Protein AF-0000000069867548 (afdb_homodimer)

Solvent-accessible surface area (backbone atoms only — not comparable to full-atom values): 13454 Å² total; per-residue (Å²): 82,50,40,53,40,35,36,37,52,37,56,32,88,47,39,69,62,46,52,51,53,46,39,74,65,50,29,36,79,75,47,73,47,73,55,97,87,38,62,34,40,31,32,20,47,38,93,81,38,38,37,31,39,34,32,29,40,36,70,58,43,52,72,76,39,65,86,56,80,75,63,75,50,56,41,38,37,30,24,77,34,36,68,60,44,52,51,52,37,50,75,70,66,41,56,61,52,72,78,41,82,49,99,90,27,35,34,34,36,37,37,52,96,80,67,48,66,38,36,38,32,19,50,78,80,127,82,50,39,54,39,35,36,36,51,37,55,33,88,47,40,69,62,48,52,51,53,46,38,74,64,49,29,36,78,76,48,72,47,73,56,96,87,36,63,34,40,32,32,19,45,39,92,82,38,38,37,31,40,35,33,30,40,36,68,60,42,51,72,77,38,65,84,54,80,75,65,75,50,57,41,39,38,30,23,76,34,36,68,58,44,52,51,52,37,50,75,71,66,41,58,61,52,73,79,40,82,47,99,89,27,36,36,34,38,36,35,52,96,81,67,48,65,38,35,38,31,20,51,78,79,128

Structure (mmCIF, N/CA/C/O backbone):
data_AF-0000000069867548-model_v1
#
loop_
_entity.id
_entity.type
_entity.pdbx_description
1 polymer 'Glyoxalase family protein'
#
loop_
_atom_site.group_PDB
_atom_site.id
_atom_site.type_symbol
_atom_site.label_atom_id
_atom_site.label_alt_id
_atom_site.label_comp_id
_atom_site.label_asym_id
_atom_site.label_entity_id
_atom_site.label_seq_id
_atom_site.pdbx_PDB_ins_code
_atom_site.Cartn_x
_atom_site.Cartn_y
_atom_site.Cartn_z
_atom_site.occupancy
_atom_site.B_iso_or_equiv
_atom_site.auth_seq_id
_atom_site.auth_comp_id
_atom_site.auth_asym_id
_atom_site.auth_atom_id
_atom_site.pdbx_PDB_model_num
ATOM 1 N N . MET A 1 1 ? 1.424 8.711 16.734 1 91.88 1 MET A N 1
ATOM 2 C CA . MET A 1 1 ? 0.278 9.367 16.125 1 91.88 1 MET A CA 1
ATOM 3 C C . MET A 1 1 ? -0.315 8.508 15.016 1 91.88 1 MET A C 1
ATOM 5 O O . MET A 1 1 ? -1.521 8.258 14.992 1 91.88 1 MET A O 1
ATOM 9 N N . PHE A 1 2 ? 0.511 7.816 14.125 1 97.38 2 PHE A N 1
ATOM 10 C CA . PHE A 1 2 ? 0.007 6.828 13.18 1 97.38 2 PHE A CA 1
ATOM 11 C C . PHE A 1 2 ? -0.008 5.438 13.805 1 97.38 2 PHE A C 1
ATOM 13 O O . PHE A 1 2 ? 0.918 5.066 14.531 1 97.38 2 PHE A O 1
ATOM 20 N N . SER A 1 3 ? -1.032 4.695 13.633 1 97.75 3 SER A N 1
ATOM 21 C CA . SER A 1 3 ? -1.02 3.279 13.984 1 97.75 3 SER A CA 1
ATOM 22 C C . SER A 1 3 ? -0.403 2.436 12.875 1 97.75 3 SER A C 1
ATOM 24 O O . SER A 1 3 ? -0.047 2.959 11.812 1 97.75 3 SER A O 1
ATOM 26 N N . ASN A 1 4 ? -0.255 1.182 13.125 1 98.38 4 ASN A N 1
ATOM 27 C CA . ASN A 1 4 ? 0.427 0.311 12.172 1 98.38 4 ASN A CA 1
ATOM 28 C C . ASN A 1 4 ? -0.5 -0.115 11.031 1 98.38 4 ASN A C 1
ATOM 30 O O . ASN A 1 4 ? -0.042 -0.624 10.008 1 98.38 4 ASN A O 1
ATOM 34 N N . GLN A 1 5 ? -1.79 0.103 11.195 1 98.19 5 GLN A N 1
ATOM 35 C CA . GLN A 1 5 ? -2.717 -0.312 10.148 1 98.19 5 GLN A CA 1
ATOM 36 C C . GLN A 1 5 ? -2.67 0.645 8.961 1 98.19 5 GLN A C 1
ATOM 38 O O . GLN A 1 5 ? -2.615 1.863 9.141 1 98.19 5 GLN A O 1
ATOM 43 N N . VAL A 1 6 ? -2.664 0.129 7.793 1 98.69 6 VAL A N 1
ATOM 44 C CA . VAL A 1 6 ? -2.773 0.9 6.559 1 98.69 6 VAL A CA 1
ATOM 45 C C . VAL A 1 6 ? -3.668 0.161 5.562 1 98.69 6 VAL A C 1
ATOM 47 O O . VAL A 1 6 ? -3.59 -1.064 5.441 1 98.69 6 VAL A O 1
ATOM 50 N N . LYS A 1 7 ? -4.535 0.889 4.949 1 98.5 7 LYS A N 1
ATOM 51 C CA . LYS A 1 7 ? -5.352 0.328 3.879 1 98.5 7 LYS A CA 1
ATOM 52 C C . LYS A 1 7 ? -4.84 0.763 2.51 1 98.5 7 LYS A C 1
ATOM 54 O O . LYS A 1 7 ? -4.559 1.943 2.293 1 98.5 7 LYS A O 1
ATOM 59 N N . ILE A 1 8 ? -4.723 -0.165 1.615 1 98.62 8 ILE A N 1
ATOM 60 C CA . ILE A 1 8 ? -4.219 0.037 0.26 1 98.62 8 ILE A CA 1
ATOM 61 C C . ILE A 1 8 ? -5.34 -0.206 -0.747 1 98.62 8 ILE A C 1
ATOM 63 O O . ILE A 1 8 ? -5.895 -1.307 -0.817 1 98.62 8 ILE A O 1
ATOM 67 N N . MET A 1 9 ? -5.645 0.783 -1.563 1 97.81 9 MET A N 1
ATOM 68 C CA . MET A 1 9 ? -6.711 0.619 -2.547 1 97.81 9 MET A CA 1
ATOM 69 C C . MET A 1 9 ? -6.215 -0.156 -3.764 1 97.81 9 MET A C 1
ATOM 71 O O . MET A 1 9 ? -5.168 0.171 -4.328 1 97.81 9 MET A O 1
ATOM 75 N N . LEU A 1 10 ? -6.895 -1.158 -4.141 1 98.12 10 LEU A N 1
ATOM 76 C CA . LEU A 1 10 ? -6.699 -1.914 -5.375 1 98.12 10 LEU A CA 1
ATOM 77 C C . LEU A 1 10 ? -7.973 -1.919 -6.215 1 98.12 10 LEU A C 1
ATOM 79 O O . LEU A 1 10 ? -8.961 -2.561 -5.848 1 98.12 10 LEU A O 1
ATOM 83 N N . TYR A 1 11 ? -7.934 -1.212 -7.301 1 97.06 11 TYR A N 1
ATOM 84 C CA . TYR A 1 11 ? -9.094 -1.107 -8.18 1 97.06 11 TYR A CA 1
ATOM 85 C C . TYR A 1 11 ? -9.141 -2.27 -9.164 1 97.06 11 TYR A C 1
ATOM 87 O O . TYR A 1 11 ? -8.164 -2.525 -9.875 1 97.06 11 TYR A O 1
ATOM 95 N N . VAL A 1 12 ? -10.219 -2.926 -9.195 1 98.12 12 VAL A N 1
ATOM 96 C CA . VAL A 1 12 ? -10.32 -4.172 -9.945 1 98.12 12 VAL A CA 1
ATOM 97 C C . VAL A 1 12 ? -11.594 -4.156 -10.797 1 98.12 12 VAL A C 1
ATOM 99 O O . VAL A 1 12 ? -12.492 -3.348 -10.562 1 98.12 12 VAL A O 1
ATOM 102 N N . ASN A 1 13 ? -11.695 -5.031 -11.812 1 97.38 13 ASN A N 1
ATOM 103 C CA . ASN A 1 13 ? -12.836 -5.082 -12.719 1 97.38 13 ASN A CA 1
ATOM 104 C C . ASN A 1 13 ? -14.031 -5.781 -12.078 1 97.38 13 ASN A C 1
ATOM 106 O O . ASN A 1 13 ? -15.18 -5.477 -12.406 1 97.38 13 ASN A O 1
ATOM 110 N N . ASN A 1 14 ? -13.859 -6.793 -11.258 1 98.19 14 ASN A N 1
ATOM 111 C CA . ASN A 1 14 ? -14.852 -7.578 -10.539 1 98.19 14 ASN A CA 1
ATOM 112 C C . ASN A 1 14 ? -14.398 -7.902 -9.117 1 98.19 14 ASN A C 1
ATOM 114 O O . ASN A 1 14 ? -13.562 -8.781 -8.914 1 98.19 14 ASN A O 1
ATOM 118 N N . VAL A 1 15 ? -14.953 -7.211 -8.133 1 98.62 15 VAL A N 1
ATOM 119 C CA . VAL A 1 15 ? -14.508 -7.258 -6.746 1 98.62 15 VAL A CA 1
ATOM 120 C C . VAL A 1 15 ? -14.664 -8.68 -6.203 1 98.62 15 VAL A C 1
ATOM 122 O O . VAL A 1 15 ? -13.758 -9.203 -5.551 1 98.62 15 VAL A O 1
ATOM 125 N N . GLU A 1 16 ? -15.797 -9.336 -6.488 1 98.44 16 GLU A N 1
ATOM 126 C CA . GLU A 1 16 ? -16.047 -10.695 -6.023 1 98.44 16 GLU A CA 1
ATOM 127 C C . GLU A 1 16 ? -14.984 -11.656 -6.562 1 98.44 16 GLU A C 1
ATOM 129 O O . GLU A 1 16 ? -14.398 -12.43 -5.801 1 98.44 16 GLU A O 1
ATOM 134 N N . GLU A 1 17 ? -14.742 -11.617 -7.848 1 98.62 17 GLU A N 1
ATOM 135 C CA . GLU A 1 17 ? -13.766 -12.5 -8.477 1 98.62 17 GLU A CA 1
ATOM 136 C C . GLU A 1 17 ? -12.359 -12.242 -7.934 1 98.62 17 GLU A C 1
ATOM 138 O O . GLU A 1 17 ? -11.594 -13.18 -7.695 1 98.62 17 GLU A O 1
ATOM 143 N N . SER A 1 18 ? -12.023 -10.961 -7.758 1 98.81 18 SER A N 1
ATOM 144 C CA . SER A 1 18 ? -10.711 -10.625 -7.219 1 98.81 18 SER A CA 1
ATOM 145 C C . SER A 1 18 ? -10.562 -11.109 -5.785 1 98.81 18 SER A C 1
ATOM 147 O O . SER A 1 18 ? -9.508 -11.617 -5.406 1 98.81 18 SER A O 1
ATOM 149 N N . SER A 1 19 ? -11.617 -10.898 -4.988 1 98.75 19 SER A N 1
ATOM 150 C CA . SER A 1 19 ? -11.594 -11.422 -3.625 1 98.75 19 SER A CA 1
ATOM 151 C C . SER A 1 19 ? -11.328 -12.922 -3.615 1 98.75 19 SER A C 1
ATOM 153 O O . SER A 1 19 ? -10.492 -13.406 -2.854 1 98.75 19 SER A O 1
ATOM 155 N N . GLN A 1 20 ? -11.992 -13.664 -4.473 1 98.56 20 GLN A N 1
ATOM 156 C CA . GLN A 1 20 ? -11.82 -15.117 -4.562 1 98.56 20 GLN A CA 1
ATOM 157 C C . GLN A 1 20 ? -10.398 -15.469 -4.988 1 98.56 20 GLN A C 1
ATOM 159 O O . GLN A 1 20 ? -9.805 -16.406 -4.453 1 98.56 20 GLN A O 1
ATOM 164 N N . PHE A 1 21 ? -9.93 -14.734 -5.949 1 98.75 21 PHE A N 1
ATOM 165 C CA . PHE A 1 21 ? -8.562 -14.961 -6.402 1 98.75 21 PHE A CA 1
ATOM 166 C C . PHE A 1 21 ? -7.586 -14.883 -5.238 1 98.75 21 PHE A C 1
ATOM 168 O O . PHE A 1 21 ? -6.816 -15.82 -5.004 1 98.75 21 PHE A O 1
ATOM 175 N N . TRP A 1 22 ? -7.57 -13.812 -4.52 1 98.69 22 TRP A N 1
ATOM 176 C CA . TRP A 1 22 ? -6.609 -13.602 -3.439 1 98.69 22 TRP A CA 1
ATOM 177 C C . TRP A 1 22 ? -6.816 -14.617 -2.322 1 98.69 22 TRP A C 1
ATOM 179 O O . TRP A 1 22 ? -5.848 -15.086 -1.72 1 98.69 22 TRP A O 1
ATOM 189 N N . GLN A 1 23 ? -8.07 -14.977 -2.037 1 98.38 23 GLN A N 1
ATOM 190 C CA . GLN A 1 23 ? -8.344 -15.977 -1.013 1 98.38 23 GLN A CA 1
ATOM 191 C C . GLN A 1 23 ? -7.789 -17.344 -1.416 1 98.38 23 GLN A C 1
ATOM 193 O O . GLN A 1 23 ? -7.355 -18.125 -0.562 1 98.38 23 GLN A O 1
ATOM 198 N N . THR A 1 24 ? -7.836 -17.656 -2.693 1 98.25 24 THR A N 1
ATOM 199 C CA . THR A 1 24 ? -7.301 -18.922 -3.199 1 98.25 24 THR A CA 1
ATOM 200 C C . THR A 1 24 ? -5.832 -19.078 -2.805 1 98.25 24 THR A C 1
ATOM 202 O O . THR A 1 24 ? -5.363 -20.203 -2.58 1 98.25 24 THR A O 1
ATOM 205 N N . PHE A 1 25 ? -5.152 -17.953 -2.662 1 97.69 25 PHE A N 1
ATOM 206 C CA . PHE A 1 25 ? -3.723 -18.031 -2.395 1 97.69 25 PHE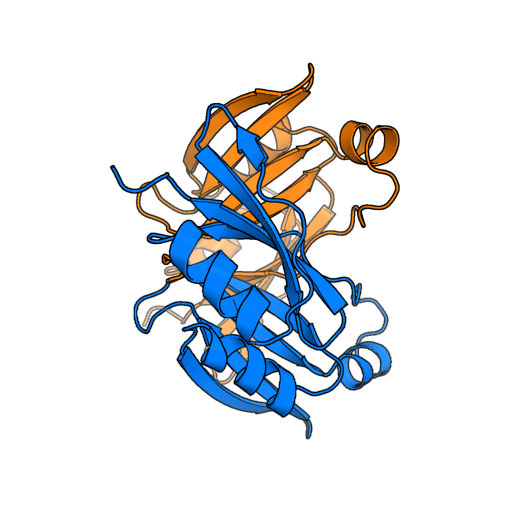 A CA 1
ATOM 207 C C . PHE A 1 25 ? -3.412 -17.594 -0.966 1 97.69 25 PHE A C 1
ATOM 209 O O . PHE A 1 25 ? -2.285 -17.203 -0.661 1 97.69 25 PHE A O 1
ATOM 216 N N . GLY A 1 26 ? -4.41 -17.562 -0.141 1 97.56 26 GLY A N 1
ATOM 217 C CA . GLY A 1 26 ? -4.117 -17.547 1.284 1 97.56 26 GLY A CA 1
ATOM 218 C C . GLY A 1 26 ? -4.578 -16.281 1.97 1 97.56 26 GLY A C 1
ATOM 219 O O . GLY A 1 26 ? -4.582 -16.188 3.199 1 97.56 26 GLY A O 1
ATOM 220 N N . PHE A 1 27 ? -4.949 -15.273 1.226 1 98.69 27 PHE A N 1
ATOM 221 C CA . PHE A 1 27 ? -5.508 -14.094 1.873 1 98.69 27 PHE A CA 1
ATOM 222 C C . PHE A 1 27 ? -6.844 -14.414 2.531 1 98.69 27 PHE A C 1
ATOM 224 O O . PHE A 1 27 ? -7.512 -15.383 2.15 1 98.69 27 PHE A O 1
ATOM 231 N N . VAL A 1 28 ? -7.184 -13.625 3.557 1 98.69 28 VAL A N 1
ATOM 232 C CA . VAL A 1 28 ? -8.477 -13.766 4.215 1 98.69 28 VAL A CA 1
ATOM 233 C C . VAL A 1 28 ? -9.328 -12.523 3.945 1 98.69 28 VAL A C 1
ATOM 235 O O . VAL A 1 28 ? -8.797 -11.422 3.783 1 98.69 28 VAL A O 1
ATOM 238 N N . GLU A 1 29 ? -10.578 -12.703 3.838 1 98.56 29 GLU A N 1
ATOM 239 C CA . GLU A 1 29 ? -11.5 -11.57 3.787 1 98.56 29 GLU A CA 1
ATOM 240 C C . GLU A 1 29 ? -11.781 -11.023 5.184 1 98.56 29 GLU A C 1
ATOM 242 O O . GLU A 1 29 ? -12.234 -11.758 6.066 1 98.56 29 GLU A O 1
ATOM 247 N N . LYS A 1 30 ? -11.523 -9.797 5.34 1 98.25 30 LYS A N 1
ATOM 248 C CA . LYS A 1 30 ? -11.703 -9.172 6.648 1 98.25 30 LYS A CA 1
ATOM 249 C C . LYS A 1 30 ? -13.094 -8.547 6.77 1 98.25 30 LYS A C 1
ATOM 251 O O . LYS A 1 30 ? -13.719 -8.633 7.828 1 98.25 30 LYS A O 1
ATOM 256 N N . GLU A 1 31 ? -13.516 -7.871 5.793 1 97.44 31 GLU A N 1
ATOM 257 C CA . GLU A 1 31 ? -14.773 -7.141 5.773 1 97.44 31 GLU A CA 1
ATOM 258 C C . GLU A 1 31 ? -15.328 -7.031 4.355 1 97.44 31 GLU A C 1
ATOM 260 O O . GLU A 1 31 ? -14.57 -7.043 3.385 1 97.44 31 GLU A O 1
ATOM 265 N N . ARG A 1 32 ? -16.578 -7.012 4.246 1 97.81 32 ARG A N 1
ATOM 266 C CA . ARG A 1 32 ? -17.281 -6.727 2.996 1 97.81 32 ARG A CA 1
ATOM 267 C C . ARG A 1 32 ? -18.453 -5.77 3.23 1 97.81 32 ARG A C 1
ATOM 269 O O . ARG A 1 32 ? -19.172 -5.898 4.215 1 97.81 32 ARG A O 1
ATOM 276 N N . GLU A 1 33 ? -18.578 -4.844 2.395 1 96.19 33 GLU A N 1
ATOM 277 C CA . GLU A 1 33 ? -19.672 -3.891 2.529 1 96.19 33 GLU A CA 1
ATOM 278 C C . GLU A 1 33 ? -20.094 -3.326 1.172 1 96.19 33 GLU A C 1
ATOM 280 O O . GLU A 1 33 ? -19.344 -3.438 0.196 1 96.19 33 GLU A O 1
ATOM 285 N N . GLU A 1 34 ? -21.297 -2.822 1.145 1 94.75 34 GLU A N 1
ATOM 286 C CA . GLU A 1 34 ? -21.781 -2.072 -0.016 1 94.75 34 GLU A CA 1
ATOM 287 C C . GLU A 1 34 ? -21.641 -0.569 0.202 1 94.75 34 GLU A C 1
ATOM 289 O O . GLU A 1 34 ? -22.156 -0.027 1.18 1 94.75 34 GLU A O 1
ATOM 294 N N . VAL A 1 35 ? -20.906 0.036 -0.624 1 89.56 35 VAL A N 1
ATOM 295 C CA . VAL A 1 35 ? -20.719 1.482 -0.567 1 89.56 35 VAL A CA 1
ATOM 296 C C . VAL A 1 35 ? -21.312 2.131 -1.814 1 89.56 35 VAL A C 1
ATOM 298 O O . VAL A 1 35 ? -20.828 1.913 -2.928 1 89.56 35 VAL A O 1
ATOM 301 N N . ASP A 1 36 ? -22.328 2.924 -1.642 1 90.62 36 ASP A N 1
ATOM 302 C CA . ASP A 1 36 ? -22.984 3.633 -2.736 1 90.62 36 ASP A CA 1
ATOM 303 C C . ASP A 1 36 ? -23.344 2.68 -3.875 1 90.62 36 ASP A C 1
ATOM 305 O O . ASP A 1 36 ? -23.078 2.975 -5.043 1 90.62 36 ASP A O 1
ATOM 309 N N . GLY A 1 37 ? -23.688 1.48 -3.559 1 91.5 37 GLY A N 1
ATOM 310 C CA . GLY A 1 37 ? -24.203 0.526 -4.527 1 91.5 37 GLY A CA 1
ATOM 311 C C . GLY A 1 37 ? -23.125 -0.355 -5.125 1 91.5 37 GLY A C 1
ATOM 312 O O . GLY A 1 37 ? -23.375 -1.095 -6.078 1 91.5 37 GLY A O 1
ATOM 313 N N . THR A 1 38 ? -21.984 -0.208 -4.633 1 95.25 38 THR A N 1
ATOM 314 C CA . THR A 1 38 ? -20.906 -1.033 -5.16 1 95.25 38 THR A CA 1
ATOM 315 C C . THR A 1 38 ? -20.297 -1.886 -4.055 1 95.25 38 THR A C 1
ATOM 317 O O . THR A 1 38 ? -20.156 -1.437 -2.912 1 95.25 38 THR A O 1
ATOM 320 N N . LEU A 1 39 ? -19.906 -3.092 -4.375 1 97.75 39 LEU A N 1
ATOM 321 C CA . LEU A 1 39 ? -19.281 -4.012 -3.428 1 97.75 39 LEU A CA 1
ATOM 322 C C . LEU A 1 39 ? -17.844 -3.594 -3.129 1 97.75 39 LEU A C 1
ATOM 324 O O . LEU A 1 39 ? -17.078 -3.279 -4.047 1 97.75 39 LEU A O 1
ATOM 328 N N . VAL A 1 40 ? -17.5 -3.531 -1.884 1 98.19 40 VAL A N 1
ATOM 329 C CA . VAL A 1 40 ? -16.125 -3.295 -1.422 1 98.19 40 VAL A CA 1
ATOM 330 C C . VAL A 1 40 ? -15.703 -4.418 -0.482 1 98.19 40 VAL A C 1
ATOM 332 O O . VAL A 1 40 ? -16.438 -4.777 0.443 1 98.19 40 VAL A O 1
ATOM 335 N N . VAL A 1 41 ? -14.578 -4.992 -0.722 1 98.75 41 VAL A N 1
ATOM 336 C CA . VAL A 1 4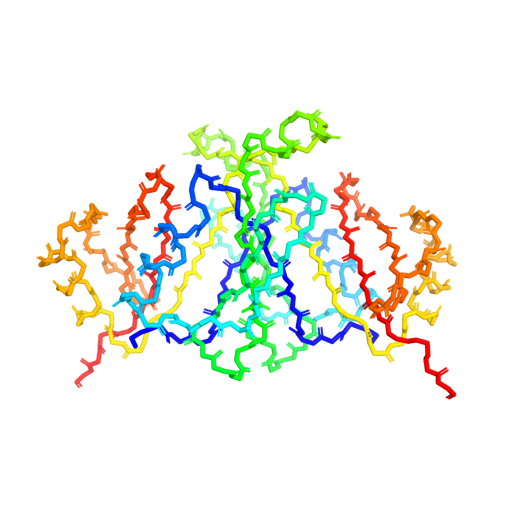1 ? -14.094 -6.098 0.097 1 98.75 41 VAL A CA 1
ATOM 337 C C . VAL A 1 41 ? -12.68 -5.797 0.589 1 98.75 41 VAL A C 1
ATOM 339 O O . VAL A 1 41 ? -11.82 -5.371 -0.188 1 98.75 41 VAL A O 1
ATOM 342 N N . GLU A 1 42 ? -12.453 -5.941 1.841 1 98.81 42 GLU A N 1
ATOM 343 C CA . GLU A 1 42 ? -11.133 -5.82 2.439 1 98.81 42 GLU A CA 1
ATOM 344 C C . GLU A 1 42 ? -10.5 -7.191 2.658 1 98.81 42 GLU A C 1
ATOM 346 O O . GLU A 1 42 ? -11.109 -8.078 3.262 1 98.81 42 GLU A O 1
ATOM 351 N N . ILE A 1 43 ? -9.305 -7.352 2.123 1 98.88 43 ILE A N 1
ATOM 352 C CA . ILE A 1 43 ? -8.594 -8.617 2.279 1 98.88 43 ILE A CA 1
ATOM 353 C C . ILE A 1 43 ? -7.219 -8.359 2.896 1 98.88 43 ILE A C 1
ATOM 355 O O . ILE A 1 43 ? -6.695 -7.246 2.822 1 98.88 43 ILE A O 1
ATOM 359 N N . ALA A 1 44 ? -6.66 -9.391 3.508 1 98.88 44 ALA A N 1
ATOM 360 C CA . ALA A 1 44 ? -5.336 -9.336 4.117 1 98.88 44 ALA A CA 1
ATOM 361 C C . ALA A 1 44 ? -4.691 -10.719 4.16 1 98.88 44 ALA A C 1
ATOM 363 O O . ALA A 1 44 ? -5.387 -11.734 4.07 1 98.88 44 ALA A O 1
ATOM 364 N N . PRO A 1 45 ? -3.35 -10.75 4.238 1 98.56 45 PRO A N 1
ATOM 365 C CA . PRO A 1 45 ? -2.684 -12.055 4.246 1 98.56 45 PRO A CA 1
ATOM 366 C C . PRO A 1 45 ? -3.09 -12.914 5.438 1 98.56 45 PRO A C 1
ATOM 368 O O . PRO A 1 45 ? -2.939 -14.141 5.398 1 98.56 45 PRO A O 1
ATOM 371 N N . SER A 1 46 ? -3.512 -12.312 6.535 1 98.31 46 SER A N 1
ATOM 372 C CA . SER A 1 46 ? -3.992 -13.008 7.723 1 98.31 46 SER A CA 1
ATOM 373 C C . SER A 1 46 ? -4.977 -12.148 8.508 1 98.31 46 SER A C 1
ATOM 375 O O . SER A 1 46 ? -5.133 -10.961 8.227 1 98.31 46 SER A O 1
ATOM 377 N N . GLU A 1 47 ? -5.598 -12.742 9.531 1 97.75 47 GLU A N 1
ATOM 378 C CA . GLU A 1 47 ? -6.543 -12.023 10.375 1 97.75 47 GLU A CA 1
ATOM 379 C C . GLU A 1 47 ? -5.848 -10.922 11.172 1 97.75 47 GLU A C 1
ATOM 381 O O . GLU A 1 47 ? -6.445 -9.883 11.461 1 97.75 47 GLU A O 1
ATOM 386 N N . SER A 1 48 ? -4.633 -11.078 11.453 1 97.38 48 SER A N 1
ATOM 387 C CA . SER A 1 48 ? -3.918 -10.148 12.32 1 97.38 48 SER A CA 1
ATOM 388 C C . SER A 1 48 ? -3.096 -9.156 11.508 1 97.38 48 SER A C 1
ATOM 390 O O . SER A 1 48 ? -2.455 -8.266 12.07 1 97.38 48 SER A O 1
ATOM 392 N N . ALA A 1 49 ? -3.109 -9.312 10.18 1 98.25 49 ALA A N 1
ATOM 393 C CA . ALA A 1 49 ? -2.291 -8.453 9.328 1 98.25 49 ALA A CA 1
ATOM 394 C C . ALA A 1 49 ? -2.688 -6.988 9.492 1 98.25 49 ALA A C 1
ATOM 396 O O . ALA A 1 49 ? -3.871 -6.668 9.617 1 98.25 49 ALA A O 1
ATOM 397 N N . GLU A 1 50 ? -1.71 -6.09 9.406 1 98.31 50 GLU A N 1
ATOM 398 C CA . GLU A 1 50 ? -1.911 -4.656 9.594 1 98.31 50 GLU A CA 1
ATOM 399 C C . GLU A 1 50 ? -2.07 -3.938 8.258 1 98.31 50 GLU A C 1
ATOM 401 O O . GLU A 1 50 ? -2.586 -2.82 8.203 1 98.31 50 GLU A O 1
ATOM 406 N N . ALA A 1 51 ? -1.541 -4.449 7.203 1 98.44 51 ALA A N 1
ATOM 407 C CA . ALA A 1 51 ? -1.802 -3.967 5.848 1 98.44 51 ALA A CA 1
ATOM 408 C C . ALA A 1 51 ? -3.047 -4.625 5.262 1 98.44 51 ALA A C 1
ATOM 410 O O . ALA A 1 51 ? -3.145 -5.855 5.219 1 98.44 51 ALA A O 1
ATOM 411 N N . ILE A 1 52 ? -4.004 -3.842 4.895 1 98.69 52 ILE A N 1
ATOM 412 C CA . ILE A 1 52 ? -5.27 -4.309 4.348 1 98.69 52 ILE A CA 1
ATOM 413 C C . ILE A 1 52 ? -5.414 -3.838 2.902 1 98.69 52 ILE A C 1
ATOM 415 O O . ILE A 1 52 ? -5.152 -2.674 2.594 1 98.69 52 ILE A O 1
ATOM 419 N N . ILE A 1 53 ? -5.699 -4.707 2.006 1 98.81 53 ILE A N 1
ATOM 420 C CA . ILE A 1 53 ? -6.012 -4.34 0.629 1 98.81 53 ILE A CA 1
ATOM 421 C C . ILE A 1 53 ? -7.516 -4.133 0.476 1 98.81 53 ILE A C 1
ATOM 423 O O . ILE A 1 53 ? -8.305 -4.996 0.862 1 98.81 53 ILE A O 1
ATOM 427 N N . VAL A 1 54 ? -7.906 -3.025 0.031 1 98.56 54 VAL A N 1
ATOM 428 C CA . VAL A 1 54 ? -9.305 -2.713 -0.227 1 98.56 54 VAL A CA 1
ATOM 429 C C . VAL A 1 54 ? -9.609 -2.895 -1.713 1 98.56 54 VAL A C 1
ATOM 431 O O . VAL A 1 54 ? -9.18 -2.096 -2.545 1 98.56 54 VAL A O 1
ATOM 434 N N . LEU A 1 55 ? -10.281 -3.922 -2.055 1 98.69 55 LEU A N 1
ATOM 435 C CA . LEU A 1 55 ? -10.727 -4.176 -3.42 1 98.69 55 LEU A CA 1
ATOM 436 C C . LEU A 1 55 ? -11.93 -3.301 -3.77 1 98.69 55 LEU A C 1
ATOM 438 O O . LEU A 1 55 ? -12.953 -3.352 -3.09 1 98.69 55 LEU A O 1
ATOM 442 N N . TYR A 1 56 ? -11.766 -2.533 -4.781 1 97.56 56 TYR A N 1
ATOM 443 C CA . TYR A 1 56 ? -12.781 -1.566 -5.191 1 97.56 56 TYR A CA 1
ATOM 444 C C . TYR A 1 56 ? -13.031 -1.646 -6.695 1 97.56 56 TYR A C 1
ATOM 446 O O . TYR A 1 56 ? -12.094 -1.862 -7.473 1 97.56 56 TYR A O 1
ATOM 454 N N . ASP A 1 57 ? -14.266 -1.439 -7.07 1 96.88 57 ASP A N 1
ATOM 455 C CA . ASP A 1 57 ? -14.641 -1.525 -8.477 1 96.88 57 ASP A CA 1
ATOM 456 C C . ASP A 1 57 ? -14.031 -0.378 -9.281 1 96.88 57 ASP A C 1
ATOM 458 O O . ASP A 1 57 ? -14.281 0.792 -8.992 1 96.88 57 ASP A O 1
ATOM 462 N N . LEU A 1 58 ? -13.273 -0.712 -10.297 1 95.25 58 LEU A N 1
ATOM 463 C CA . LEU A 1 58 ? -12.547 0.272 -11.094 1 95.25 58 LEU A CA 1
ATOM 464 C C . LEU A 1 58 ? -13.516 1.195 -11.828 1 95.25 58 LEU A C 1
ATOM 466 O O . LEU A 1 58 ? -13.336 2.416 -11.82 1 95.25 58 LEU A O 1
ATOM 470 N N . ALA A 1 59 ? -14.531 0.646 -12.484 1 93.56 59 ALA A N 1
ATOM 471 C CA . ALA A 1 59 ? -15.5 1.433 -13.25 1 93.56 59 ALA A CA 1
ATOM 472 C C . ALA A 1 59 ? -16.219 2.438 -12.352 1 93.56 59 ALA A C 1
ATOM 474 O O . ALA A 1 59 ? -16.469 3.572 -12.766 1 93.56 59 ALA A O 1
ATOM 475 N N . PHE A 1 60 ? -16.578 2.004 -11.188 1 93.5 60 PHE A N 1
ATOM 476 C CA . PHE A 1 60 ? -17.234 2.873 -10.227 1 93.5 60 PHE A CA 1
ATOM 477 C C . PHE A 1 60 ? -16.359 4.066 -9.875 1 93.5 60 PHE A C 1
ATOM 479 O O . PHE A 1 60 ? -16.812 5.211 -9.898 1 93.5 60 PHE A O 1
ATOM 486 N N . ILE A 1 61 ? -15.047 3.83 -9.555 1 91.94 61 ILE A N 1
ATOM 487 C CA . ILE A 1 61 ? -14.125 4.871 -9.133 1 91.94 61 ILE A CA 1
ATOM 488 C C . ILE A 1 61 ? -13.883 5.852 -10.273 1 91.94 61 ILE A C 1
ATOM 490 O O . ILE A 1 61 ? -13.836 7.066 -10.062 1 91.94 61 ILE A O 1
ATOM 494 N N . GLN A 1 62 ? -13.727 5.363 -11.516 1 91.12 62 GLN A N 1
ATOM 495 C CA . GLN A 1 62 ? -13.5 6.219 -12.68 1 91.12 62 GLN A CA 1
ATOM 496 C C . GLN A 1 62 ? -14.688 7.141 -12.922 1 91.12 62 GLN A C 1
ATOM 498 O O . GLN A 1 62 ? -14.516 8.281 -13.367 1 91.12 62 GLN A O 1
ATOM 503 N N . LYS A 1 63 ? -15.891 6.668 -12.656 1 90.69 63 LYS A N 1
ATOM 504 C CA . LYS A 1 63 ? -17.109 7.43 -12.875 1 90.69 63 LYS A CA 1
ATOM 505 C C . LYS A 1 63 ? -17.312 8.477 -11.781 1 90.69 63 LYS A C 1
ATOM 507 O O . LYS A 1 63 ? -17.703 9.609 -12.062 1 90.69 63 LYS A O 1
ATOM 512 N N . HIS A 1 64 ? -17 8.156 -10.586 1 89.88 64 HIS A N 1
ATOM 513 C CA . HIS A 1 64 ? -17.359 8.984 -9.445 1 89.88 64 HIS A CA 1
ATOM 514 C C . HIS A 1 64 ? -16.172 9.82 -8.969 1 89.88 64 HIS A C 1
ATOM 516 O O . HIS A 1 64 ? -16.359 10.859 -8.336 1 89.88 64 HIS A O 1
ATOM 522 N N . SER A 1 65 ? -14.922 9.367 -9.195 1 88.5 65 SER A N 1
ATOM 523 C CA . SER A 1 65 ? -13.688 10.039 -8.805 1 88.5 65 SER A CA 1
ATOM 524 C C . SER A 1 65 ? -12.68 10.047 -9.945 1 88.5 65 SER A C 1
ATOM 526 O O . SER A 1 65 ? -11.594 9.461 -9.82 1 88.5 65 SER A O 1
ATOM 528 N N . PRO A 1 66 ? -13.016 10.75 -10.961 1 84 66 PRO A N 1
ATOM 529 C CA . PRO A 1 66 ? -12.156 10.711 -12.148 1 84 66 PRO A CA 1
ATOM 530 C C . PRO A 1 66 ? -10.758 11.258 -11.891 1 84 66 PRO A C 1
ATOM 532 O O . PRO A 1 66 ? -9.828 11.008 -12.664 1 84 66 PRO A O 1
ATOM 535 N N . GLU A 1 67 ? -10.602 11.945 -10.828 1 83.06 67 GLU A N 1
ATOM 536 C CA . GLU A 1 67 ? -9.312 12.539 -10.484 1 83.06 67 GLU A CA 1
ATOM 537 C C . GLU A 1 67 ? -8.367 11.5 -9.891 1 83.06 67 GLU A C 1
ATOM 539 O O . GLU A 1 67 ? -7.156 11.719 -9.82 1 83.06 67 GLU A O 1
ATOM 544 N N . VAL A 1 68 ? -8.945 10.406 -9.391 1 81.38 68 VAL A N 1
ATOM 545 C CA . VAL A 1 68 ? -8.141 9.344 -8.789 1 81.38 68 VAL A CA 1
ATOM 546 C C . VAL A 1 68 ? -7.492 8.508 -9.883 1 81.38 68 VAL A C 1
ATOM 548 O O . VAL A 1 68 ? -8.156 8.102 -10.844 1 81.38 68 VAL A O 1
ATOM 551 N N . ALA A 1 69 ? -6.164 8.344 -9.664 1 77.5 69 ALA A N 1
ATOM 552 C CA . ALA A 1 69 ? -5.473 7.453 -10.594 1 77.5 69 ALA A CA 1
ATOM 553 C C . ALA A 1 69 ? -5.887 6 -10.375 1 77.5 69 ALA A C 1
ATOM 555 O O . ALA A 1 69 ? -5.883 5.512 -9.242 1 77.5 69 ALA A O 1
ATOM 556 N N . GLY A 1 70 ? -6.531 5.309 -11.281 1 81.25 70 GLY A N 1
ATOM 557 C CA . GLY A 1 70 ? -6.988 3.928 -11.211 1 81.25 70 GLY A CA 1
ATOM 558 C C . GLY A 1 70 ? -5.871 2.918 -11.383 1 81.25 70 GLY A C 1
ATOM 559 O O . GLY A 1 70 ? -6.125 1.729 -11.586 1 81.25 70 GLY A O 1
ATOM 560 N N . ASN A 1 71 ? -4.672 3.414 -11.211 1 89.12 71 ASN A N 1
ATOM 561 C CA . ASN A 1 71 ? -3.545 2.523 -11.453 1 89.12 71 ASN A CA 1
ATOM 562 C C . ASN A 1 71 ? -3.312 1.575 -10.281 1 89.12 71 ASN A C 1
ATOM 564 O O . ASN A 1 71 ? -3.674 1.886 -9.148 1 89.12 71 ASN A O 1
ATOM 568 N N . THR A 1 72 ? -2.746 0.437 -10.586 1 94.75 72 THR A N 1
ATOM 569 C CA . THR A 1 72 ? -2.379 -0.587 -9.609 1 94.75 72 THR A CA 1
ATOM 570 C C . THR A 1 72 ? -1.173 -0.144 -8.789 1 94.75 72 THR A C 1
ATOM 572 O O . THR A 1 72 ? -0.176 0.325 -9.344 1 94.75 72 THR A O 1
ATOM 575 N N . PRO A 1 73 ? -1.301 -0.166 -7.449 1 96.69 73 PRO A N 1
ATOM 576 C CA . PRO A 1 73 ? -0.117 0.14 -6.641 1 96.69 73 PRO A CA 1
ATOM 577 C C . PRO A 1 73 ? 1.017 -0.862 -6.852 1 96.69 73 PRO A C 1
ATOM 579 O O . PRO A 1 73 ? 0.764 -2.055 -7.035 1 96.69 73 PRO A O 1
ATOM 582 N N . SER A 1 74 ? 2.26 -0.357 -6.781 1 96.75 74 SER A N 1
ATOM 583 C CA . SER A 1 74 ? 3.43 -1.229 -6.82 1 96.75 74 SER A CA 1
ATOM 584 C C . SER A 1 74 ? 3.701 -1.85 -5.453 1 96.75 74 SER A C 1
ATOM 586 O O . SER A 1 74 ? 4.133 -1.159 -4.527 1 96.75 74 SER A O 1
ATOM 588 N N . LEU A 1 75 ? 3.451 -3.148 -5.324 1 97.88 75 LEU A N 1
ATOM 589 C CA . LEU A 1 75 ? 3.553 -3.855 -4.051 1 97.88 75 LEU A CA 1
ATOM 590 C C . LEU A 1 75 ? 4.535 -5.016 -4.152 1 97.88 75 LEU A C 1
ATOM 592 O O . LEU A 1 75 ? 4.562 -5.727 -5.16 1 97.88 75 LEU A O 1
ATOM 596 N N . MET A 1 76 ? 5.363 -5.172 -3.17 1 98.25 76 MET A N 1
ATOM 597 C CA . MET A 1 76 ? 6.18 -6.363 -2.947 1 98.25 76 MET A CA 1
ATOM 598 C C . MET A 1 76 ? 5.699 -7.129 -1.721 1 98.25 76 MET A C 1
ATOM 600 O O . MET A 1 76 ? 5.859 -6.668 -0.59 1 98.25 76 MET A O 1
ATOM 604 N N . PHE A 1 77 ? 5.09 -8.25 -1.949 1 98.69 77 PHE A N 1
ATOM 605 C CA . PHE A 1 77 ? 4.66 -9.109 -0.851 1 98.69 77 PHE A CA 1
ATOM 606 C C . PHE A 1 77 ? 5.816 -9.969 -0.353 1 98.69 77 PHE A C 1
ATOM 608 O O . PHE A 1 77 ? 6.84 -10.094 -1.027 1 98.69 77 PHE A O 1
ATOM 615 N N . ALA A 1 78 ? 5.648 -10.492 0.808 1 98.44 78 ALA A N 1
ATOM 616 C CA . ALA A 1 78 ? 6.605 -11.43 1.383 1 98.44 78 ALA A CA 1
ATOM 617 C C . ALA A 1 78 ? 5.98 -12.812 1.564 1 98.44 78 ALA A C 1
ATOM 619 O O . ALA A 1 78 ? 4.793 -12.93 1.88 1 98.44 78 ALA A O 1
ATOM 620 N N . SER A 1 79 ? 6.738 -13.766 1.333 1 98.25 79 SER A N 1
ATOM 621 C CA . SER A 1 79 ? 6.258 -15.141 1.479 1 98.25 79 SER A CA 1
ATOM 622 C C . SER A 1 79 ? 7.141 -15.938 2.438 1 98.25 79 SER A C 1
ATOM 624 O O . SER A 1 79 ? 8.367 -15.82 2.396 1 98.25 79 SER A O 1
ATOM 626 N N . ASP A 1 80 ? 6.574 -16.781 3.328 1 96.81 80 ASP A N 1
ATOM 627 C CA . ASP A 1 80 ? 7.301 -17.688 4.219 1 96.81 80 ASP A CA 1
ATOM 628 C C . ASP A 1 80 ? 7.598 -19.016 3.533 1 96.81 80 ASP A C 1
ATOM 630 O O . ASP A 1 80 ? 8.312 -19.859 4.082 1 96.81 80 ASP A O 1
ATOM 634 N N . ASP A 1 81 ? 7.07 -19.281 2.43 1 96.88 81 ASP A N 1
ATOM 635 C CA . ASP A 1 81 ? 7.277 -20.453 1.579 1 96.88 81 ASP A CA 1
ATOM 636 C C . ASP A 1 81 ? 7.164 -20.078 0.102 1 96.88 81 ASP A C 1
ATOM 638 O O . ASP A 1 81 ? 6.234 -20.516 -0.583 1 96.88 81 ASP A O 1
ATOM 642 N N . ILE A 1 82 ? 8.211 -19.391 -0.332 1 98.06 82 ILE A N 1
ATOM 643 C CA . ILE A 1 82 ? 8.148 -18.766 -1.648 1 98.06 82 ILE A CA 1
ATOM 644 C C . ILE A 1 82 ? 8.133 -19.844 -2.732 1 98.06 82 ILE A C 1
ATOM 646 O O . ILE A 1 82 ? 7.465 -19.703 -3.756 1 98.06 82 ILE A O 1
ATOM 650 N N . ILE A 1 83 ? 8.859 -20.938 -2.564 1 97.62 83 ILE A N 1
ATOM 651 C CA . ILE A 1 83 ? 8.891 -22.016 -3.549 1 97.62 83 ILE A CA 1
ATOM 652 C C . ILE A 1 83 ? 7.52 -22.672 -3.637 1 97.62 83 ILE A C 1
ATOM 654 O O . ILE A 1 83 ? 7.02 -22.938 -4.734 1 97.62 83 ILE A O 1
ATOM 658 N N . GLY A 1 84 ? 6.945 -22.938 -2.467 1 97.75 84 GLY A N 1
ATOM 659 C CA . GLY A 1 84 ? 5.605 -23.5 -2.455 1 97.75 84 GLY A CA 1
ATOM 660 C C . GLY A 1 84 ? 4.57 -22.594 -3.098 1 97.75 84 GLY A C 1
ATOM 661 O O . GLY A 1 84 ? 3.701 -23.062 -3.836 1 97.75 84 GLY A O 1
ATOM 662 N N . LEU A 1 85 ? 4.648 -21.312 -2.791 1 98.19 85 LEU A N 1
ATOM 663 C CA . LEU A 1 85 ? 3.723 -20.344 -3.373 1 98.19 85 LEU A CA 1
ATOM 664 C C . LEU A 1 85 ? 3.855 -20.312 -4.891 1 98.19 85 LEU A C 1
ATOM 666 O O . LEU A 1 85 ? 2.852 -20.297 -5.605 1 98.19 85 LEU A O 1
ATOM 670 N N . TYR A 1 86 ? 5.051 -20.281 -5.363 1 98.25 86 TYR A N 1
ATOM 671 C CA . TYR A 1 86 ? 5.355 -20.281 -6.789 1 98.25 86 TYR A CA 1
ATOM 672 C C . TYR A 1 86 ? 4.711 -21.469 -7.484 1 98.25 86 TYR A C 1
ATOM 674 O O . TYR A 1 86 ? 4.02 -21.312 -8.492 1 98.25 86 TYR A O 1
ATOM 682 N N . LYS A 1 87 ? 4.93 -22.656 -6.984 1 98.12 87 LYS A N 1
ATOM 683 C CA . LYS A 1 87 ? 4.383 -23.875 -7.551 1 98.12 87 LYS A CA 1
ATOM 684 C C . LYS A 1 87 ? 2.857 -23.859 -7.535 1 98.12 87 LYS A C 1
ATOM 686 O O . LYS A 1 87 ? 2.217 -24.234 -8.523 1 98.12 87 LYS A O 1
ATOM 691 N N . LYS A 1 88 ? 2.328 -23.453 -6.445 1 98.31 88 LYS A N 1
ATOM 692 C CA . LYS A 1 88 ? 0.876 -23.391 -6.312 1 98.31 88 LYS A CA 1
ATOM 693 C C . LYS A 1 88 ? 0.269 -22.469 -7.367 1 98.31 88 LYS A C 1
ATOM 695 O O . LYS A 1 88 ? -0.76 -22.781 -7.965 1 98.31 88 LYS A O 1
ATOM 700 N N . MET A 1 89 ? 0.864 -21.281 -7.566 1 98.56 89 MET A N 1
ATOM 701 C CA . MET A 1 89 ? 0.357 -20.328 -8.547 1 98.56 89 MET A CA 1
ATOM 702 C C . MET A 1 89 ? 0.486 -20.891 -9.961 1 98.56 89 MET A C 1
ATOM 704 O O . MET A 1 89 ? -0.435 -20.75 -10.773 1 98.56 89 MET A O 1
ATOM 708 N N . GLN A 1 90 ? 1.571 -21.5 -10.227 1 98.25 90 GLN A N 1
ATOM 709 C CA . GLN A 1 90 ? 1.752 -22.125 -11.531 1 98.25 90 GLN A CA 1
ATOM 710 C C . GLN A 1 90 ? 0.677 -23.172 -11.797 1 98.25 90 GLN A C 1
ATOM 712 O O . GLN A 1 90 ? 0.062 -23.188 -12.859 1 98.25 90 GLN A O 1
ATOM 717 N N . GLU A 1 91 ? 0.499 -24.031 -10.836 1 98.19 91 GLU A N 1
ATOM 718 C CA . GLU A 1 91 ? -0.466 -25.125 -10.969 1 98.19 91 GLU A CA 1
ATOM 719 C C . GLU A 1 91 ? -1.882 -24.578 -11.156 1 98.19 91 GLU A C 1
ATOM 721 O O . GLU A 1 91 ? -2.703 -25.203 -11.836 1 98.19 91 GLU A O 1
ATOM 726 N N . ALA A 1 92 ? -2.131 -23.453 -10.539 1 98.19 92 ALA A N 1
ATOM 727 C CA . ALA A 1 92 ? -3.455 -22.844 -10.617 1 98.19 92 ALA A CA 1
ATOM 728 C C . ALA A 1 92 ? -3.619 -22.047 -11.906 1 98.19 92 ALA A C 1
ATOM 730 O O . ALA A 1 92 ? -4.668 -21.453 -12.148 1 98.19 92 ALA A O 1
ATOM 731 N N . GLY A 1 93 ? -2.566 -21.953 -12.695 1 98.12 93 GLY A N 1
ATOM 732 C CA . GLY A 1 93 ? -2.643 -21.281 -13.984 1 98.12 93 GLY A CA 1
ATOM 733 C C . GLY A 1 93 ? -2.404 -19.781 -13.891 1 98.12 93 GLY A C 1
ATOM 734 O O . GLY A 1 93 ? -2.738 -19.047 -14.82 1 98.12 93 GLY A O 1
ATOM 735 N N . VAL A 1 94 ? -1.928 -19.328 -12.758 1 98.62 94 VAL A N 1
ATOM 736 C CA . VAL A 1 94 ? -1.571 -17.922 -12.602 1 98.62 94 VAL A CA 1
ATOM 737 C C . VAL A 1 94 ? -0.351 -17.594 -13.461 1 98.62 94 VAL A C 1
ATOM 739 O O . VAL A 1 94 ? 0.582 -18.406 -13.555 1 98.62 94 VAL A O 1
ATOM 742 N N . THR A 1 95 ? -0.39 -16.453 -14.18 1 98.69 95 THR A N 1
ATOM 743 C CA . THR A 1 95 ? 0.806 -15.992 -14.867 1 98.69 95 THR A CA 1
ATOM 744 C C . THR A 1 95 ? 1.881 -15.578 -13.867 1 98.69 95 THR A C 1
ATOM 746 O O . THR A 1 95 ? 1.686 -14.641 -13.086 1 98.69 95 THR A O 1
ATOM 749 N N . VAL A 1 96 ? 3.008 -16.266 -13.875 1 98.62 96 VAL A N 1
ATOM 750 C CA . VAL A 1 96 ? 4.121 -15.945 -12.984 1 98.62 96 VAL A CA 1
ATOM 751 C C . VAL A 1 96 ? 5.387 -15.711 -13.805 1 98.62 96 VAL A C 1
ATOM 753 O O . VAL A 1 96 ? 5.586 -16.344 -14.852 1 98.62 96 VAL A O 1
ATOM 756 N N . GLY A 1 97 ? 6.16 -14.773 -13.391 1 98.56 97 GLY A N 1
ATOM 757 C CA . GLY A 1 97 ? 7.48 -14.594 -13.977 1 98.56 97 GLY A CA 1
ATOM 758 C C . GLY A 1 97 ? 8.492 -15.609 -13.477 1 98.56 97 GLY A C 1
ATOM 759 O O . GLY A 1 97 ? 8.203 -16.391 -12.562 1 98.56 97 GLY A O 1
ATOM 760 N N . GLU A 1 98 ? 9.602 -15.578 -14.07 1 98.12 98 GLU A N 1
ATOM 761 C CA . GLU A 1 98 ? 10.695 -16.438 -13.617 1 98.12 98 GLU A CA 1
ATOM 762 C C . GLU A 1 98 ? 11.109 -16.094 -12.188 1 98.12 98 GLU A C 1
ATOM 764 O O . GLU A 1 98 ? 11.164 -14.922 -11.82 1 98.12 98 GLU A O 1
ATOM 769 N N . MET A 1 99 ? 11.422 -17.156 -11.43 1 97.69 99 MET A N 1
ATOM 770 C CA . MET A 1 99 ? 12 -16.953 -10.102 1 97.69 99 MET A CA 1
ATOM 771 C C . MET A 1 99 ? 13.438 -16.469 -10.195 1 97.69 99 MET A C 1
ATOM 773 O O . MET A 1 99 ? 14.266 -17.094 -10.867 1 97.69 99 MET A O 1
ATOM 777 N N . VAL A 1 100 ? 13.688 -15.391 -9.578 1 97.31 100 VAL A N 1
ATOM 778 C CA . VAL A 1 100 ? 15.031 -14.812 -9.625 1 97.31 100 VAL A CA 1
ATOM 779 C C . VAL A 1 100 ? 15.664 -14.867 -8.234 1 97.31 100 VAL A C 1
ATOM 781 O O . VAL A 1 100 ? 15 -14.578 -7.234 1 97.31 100 VAL A O 1
ATOM 784 N N . GLN A 1 101 ? 16.922 -15.219 -8.125 1 95.88 101 GLN A N 1
ATOM 785 C CA . GLN A 1 101 ? 17.688 -15.188 -6.887 1 95.88 101 GLN A CA 1
ATOM 786 C C . GLN A 1 101 ? 18.438 -13.867 -6.738 1 95.88 101 GLN A C 1
ATOM 788 O O . GLN A 1 101 ? 19.266 -13.516 -7.578 1 95.88 101 GLN A O 1
ATOM 793 N N . LEU A 1 102 ? 18.156 -13.172 -5.742 1 91.81 102 LEU A N 1
ATOM 794 C CA . LEU A 1 102 ? 18.875 -11.961 -5.355 1 91.81 102 LEU A CA 1
ATOM 795 C C . LEU A 1 102 ? 19.609 -12.164 -4.043 1 91.81 102 LEU A C 1
ATOM 797 O O . LEU A 1 102 ? 19.375 -13.148 -3.336 1 91.81 102 LEU A O 1
ATOM 801 N N . PRO A 1 103 ? 20.609 -11.242 -3.768 1 87.75 103 PRO A N 1
ATOM 802 C CA . PRO A 1 103 ? 21.297 -11.352 -2.477 1 87.75 103 PRO A CA 1
ATOM 803 C C . PRO A 1 103 ? 20.328 -11.367 -1.298 1 87.75 103 PRO A C 1
ATOM 805 O O . PRO A 1 103 ? 20.578 -12.031 -0.287 1 87.75 103 PRO A O 1
ATOM 808 N N . THR A 1 104 ? 19.172 -10.766 -1.466 1 88.06 104 THR A N 1
ATOM 809 C CA . THR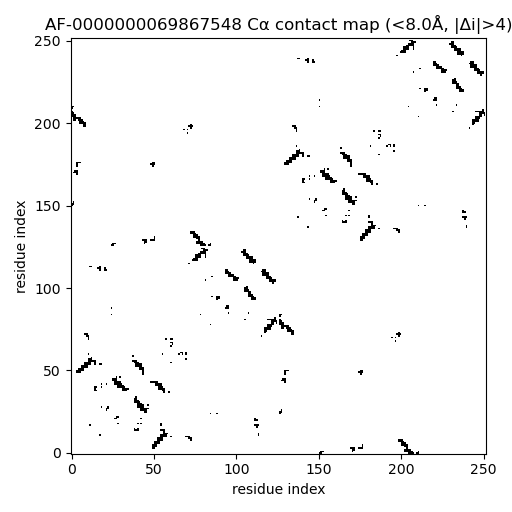 A 1 104 ? 18.219 -10.625 -0.38 1 88.06 104 THR A CA 1
ATOM 810 C C . THR A 1 104 ? 17.25 -11.812 -0.346 1 88.06 104 THR A C 1
ATOM 812 O O . THR A 1 104 ? 16.453 -11.945 0.583 1 88.06 104 THR A O 1
ATOM 815 N N . GLY A 1 105 ? 17.281 -12.617 -1.34 1 95.31 105 GLY A N 1
ATOM 816 C CA . GLY A 1 105 ? 16.406 -13.773 -1.386 1 95.31 105 GLY A CA 1
ATOM 817 C C . GLY A 1 105 ? 15.852 -14.055 -2.77 1 95.31 105 GLY A C 1
ATOM 818 O O . GLY A 1 105 ? 16.406 -13.586 -3.77 1 95.31 105 GLY A O 1
ATOM 819 N N . LEU A 1 106 ? 14.789 -14.891 -2.789 1 98 106 LEU A N 1
ATOM 820 C CA . LEU A 1 106 ? 14.102 -15.227 -4.031 1 98 106 LEU A CA 1
ATOM 821 C C . LEU A 1 106 ? 12.969 -14.242 -4.312 1 98 106 LEU A C 1
ATOM 823 O O . LEU A 1 106 ? 12.281 -13.805 -3.389 1 98 106 LEU A O 1
ATOM 827 N N . VAL A 1 107 ? 12.781 -13.93 -5.543 1 98.31 107 VAL A N 1
ATOM 828 C CA . VAL A 1 107 ? 11.719 -13.023 -5.938 1 98.31 107 VAL A CA 1
ATOM 829 C C . VAL A 1 107 ? 11.062 -13.516 -7.227 1 98.31 107 VAL A C 1
ATOM 831 O O . VAL A 1 107 ? 11.75 -14.016 -8.125 1 98.31 107 VAL A O 1
ATOM 834 N N . PHE A 1 108 ? 9.805 -13.367 -7.379 1 98.44 108 PHE A N 1
ATOM 835 C CA . PHE A 1 108 ? 9.125 -13.531 -8.656 1 98.44 108 PHE A CA 1
ATOM 836 C C . PHE A 1 108 ? 7.898 -12.625 -8.742 1 98.44 108 PHE A C 1
ATOM 838 O O . PHE A 1 108 ? 7.398 -12.156 -7.719 1 98.44 108 PHE A O 1
ATOM 845 N N . ASN A 1 109 ? 7.492 -12.344 -9.938 1 98.44 109 ASN A N 1
ATOM 846 C CA . ASN A 1 109 ? 6.281 -11.57 -10.18 1 98.44 109 ASN A CA 1
ATOM 847 C C . ASN A 1 109 ? 5.102 -12.469 -10.547 1 98.44 109 ASN A C 1
ATOM 849 O O . ASN A 1 109 ? 5.293 -13.57 -11.062 1 98.44 109 ASN A O 1
ATOM 853 N N . PHE A 1 110 ? 3.936 -11.977 -10.273 1 98.69 110 PHE A N 1
ATOM 854 C CA . PHE A 1 110 ? 2.734 -12.695 -10.68 1 98.69 110 PHE A CA 1
ATOM 855 C C . PHE A 1 110 ? 1.625 -11.719 -11.062 1 98.69 110 PHE A C 1
ATOM 857 O O . PHE A 1 110 ? 1.636 -10.562 -10.633 1 98.69 110 PHE A O 1
ATOM 864 N N . ALA A 1 111 ? 0.712 -12.156 -11.852 1 98.5 111 ALA A N 1
ATOM 865 C CA . ALA A 1 111 ? -0.459 -11.375 -12.234 1 98.5 111 ALA A CA 1
ATOM 866 C C . ALA A 1 111 ? -1.702 -11.836 -11.477 1 98.5 111 ALA A C 1
ATOM 868 O O . ALA A 1 111 ? -1.938 -13.039 -11.336 1 98.5 111 ALA A O 1
ATOM 869 N N . ASP A 1 112 ? -2.469 -10.875 -10.977 1 98.38 112 ASP A N 1
ATOM 870 C CA . ASP A 1 112 ? -3.758 -11.258 -10.406 1 98.38 112 ASP A CA 1
ATOM 871 C C . ASP A 1 112 ? -4.789 -11.508 -11.508 1 98.38 112 ASP A C 1
ATOM 873 O O . ASP A 1 112 ? -4.441 -11.562 -12.688 1 98.38 112 ASP A O 1
ATOM 877 N N . ASN A 1 113 ? -6.055 -11.727 -11.219 1 98.06 113 ASN A N 1
ATOM 878 C CA . ASN A 1 113 ? -7.113 -12.094 -12.156 1 98.06 113 ASN A CA 1
ATOM 879 C C . ASN A 1 113 ? -7.441 -10.953 -13.109 1 98.06 113 ASN A C 1
ATOM 881 O O . ASN A 1 113 ? -8.133 -11.148 -14.109 1 98.06 113 ASN A O 1
ATOM 885 N N . ASP A 1 114 ? -6.98 -9.688 -12.844 1 97.56 114 ASP A N 1
ATOM 886 C CA . ASP A 1 114 ? -7.176 -8.531 -13.719 1 97.56 114 ASP A CA 1
ATOM 887 C C . ASP A 1 114 ? -5.891 -8.195 -14.477 1 97.56 114 ASP A C 1
ATOM 889 O O . ASP A 1 114 ? -5.77 -7.113 -15.055 1 97.56 114 ASP A O 1
ATOM 893 N N . ASP A 1 115 ? -4.914 -9.047 -14.375 1 96.88 115 ASP A N 1
ATOM 894 C CA . ASP A 1 115 ? -3.619 -8.883 -15.023 1 96.88 115 ASP A CA 1
ATOM 895 C C . ASP A 1 115 ? -2.834 -7.727 -14.398 1 96.88 115 ASP A C 1
ATOM 897 O O . ASP A 1 115 ? -2.043 -7.07 -15.078 1 96.88 115 ASP A O 1
ATOM 901 N N . ASN A 1 116 ? -3.195 -7.391 -13.188 1 96.06 116 ASN A N 1
ATOM 902 C CA . ASN A 1 116 ? -2.307 -6.535 -12.406 1 96.06 116 ASN A CA 1
ATOM 903 C C . ASN A 1 116 ? -1.09 -7.301 -11.898 1 96.06 116 ASN A C 1
ATOM 905 O O . ASN A 1 116 ? -1.229 -8.391 -11.344 1 96.06 116 ASN A O 1
ATOM 909 N N . TYR A 1 117 ? -0.01 -6.734 -12.039 1 96.44 117 TYR A N 1
ATOM 910 C CA . TYR A 1 117 ? 1.203 -7.449 -11.664 1 96.44 117 TYR A CA 1
ATOM 911 C C . TYR A 1 117 ? 1.693 -7 -10.289 1 96.44 117 TYR A C 1
ATOM 913 O O . TYR A 1 117 ? 1.662 -5.812 -9.969 1 96.44 117 TYR A O 1
ATOM 921 N N . PHE A 1 118 ? 2.168 -7.973 -9.523 1 98.06 118 PHE A N 1
ATOM 922 C CA . PHE A 1 118 ? 2.77 -7.789 -8.211 1 98.06 118 PHE A CA 1
ATOM 923 C C . PHE A 1 118 ? 4.051 -8.602 -8.078 1 98.06 118 PHE A C 1
ATOM 925 O O . PHE A 1 118 ? 4.34 -9.453 -8.93 1 98.06 118 PHE A O 1
ATOM 932 N N . ALA A 1 119 ? 4.812 -8.266 -7.074 1 98.06 119 ALA A N 1
ATOM 933 C CA . ALA A 1 119 ? 6.02 -9.023 -6.773 1 98.06 119 ALA A CA 1
ATOM 934 C C . ALA A 1 119 ? 5.93 -9.68 -5.398 1 98.06 119 ALA A C 1
ATOM 936 O O . ALA A 1 119 ? 5.227 -9.188 -4.516 1 98.06 119 ALA A O 1
ATOM 937 N N . VAL A 1 120 ? 6.582 -10.789 -5.262 1 98.56 120 VAL A N 1
ATOM 938 C CA . VAL A 1 120 ? 6.688 -11.469 -3.971 1 98.56 120 VAL A CA 1
ATOM 939 C C . VAL A 1 120 ? 8.125 -11.93 -3.748 1 98.56 120 VAL A C 1
ATOM 941 O O . VAL A 1 120 ? 8.781 -12.414 -4.676 1 98.56 120 VAL A O 1
ATOM 944 N N . MET A 1 121 ? 8.562 -11.75 -2.553 1 98.38 121 MET A N 1
ATOM 945 C CA . MET A 1 121 ? 9.914 -12.148 -2.168 1 98.38 121 MET A CA 1
ATOM 946 C C . MET A 1 121 ? 9.883 -13.133 -1.007 1 98.38 121 MET A C 1
ATOM 948 O O . MET A 1 121 ? 8.914 -13.164 -0.243 1 98.38 121 MET A O 1
ATOM 952 N N . GLY A 1 122 ? 10.797 -13.938 -0.935 1 97.88 122 GLY A N 1
ATOM 953 C CA . GLY A 1 122 ? 10.945 -14.891 0.154 1 97.88 122 GLY A CA 1
ATOM 954 C C . GLY A 1 122 ? 12.32 -15.531 0.203 1 97.88 122 GLY A C 1
ATOM 955 O O . GLY A 1 122 ? 13.148 -15.312 -0.685 1 97.88 122 GLY A O 1
ATOM 956 N N . GLN A 1 123 ? 12.625 -16.188 1.306 1 92.88 123 GLN A N 1
ATOM 957 C CA . GLN A 1 123 ? 13.883 -16.906 1.463 1 92.88 123 GLN A CA 1
ATOM 958 C C . GLN A 1 123 ? 13.711 -18.391 1.113 1 92.88 123 GLN A C 1
ATOM 960 O O . GLN A 1 123 ? 12.617 -18.938 1.239 1 92.88 123 GLN A O 1
ATOM 965 N N . GLU A 1 124 ? 14.789 -18.906 0.528 1 83 124 GLU A N 1
ATOM 966 C CA . GLU A 1 124 ? 14.766 -20.344 0.267 1 83 124 GLU A CA 1
ATOM 967 C C . GLU A 1 124 ? 14.75 -21.141 1.567 1 83 124 GLU A C 1
ATOM 969 O O . GLU A 1 124 ? 15.508 -20.844 2.494 1 83 124 GLU A O 1
ATOM 974 N N . SER A 1 125 ? 13.602 -21.562 2.002 1 64.19 125 SER A N 1
ATOM 975 C CA . SER A 1 125 ? 13.617 -22.406 3.191 1 64.19 125 SER A CA 1
ATOM 976 C C . SER A 1 125 ? 14.664 -23.5 3.076 1 64.19 125 SER A C 1
ATOM 978 O O . SER A 1 125 ? 14.812 -24.109 2.018 1 64.19 125 SER A O 1
ATOM 980 N N . LYS A 1 126 ? 15.898 -23.391 3.91 1 49.16 126 LYS A N 1
ATOM 981 C CA . LYS A 1 126 ? 16.844 -24.5 4.039 1 49.16 126 LYS A CA 1
ATOM 982 C C . LYS A 1 126 ? 16.125 -25.797 4.367 1 49.16 126 LYS A C 1
ATOM 984 O O . LYS A 1 126 ? 15.102 -25.797 5.062 1 49.16 126 LYS A O 1
ATOM 989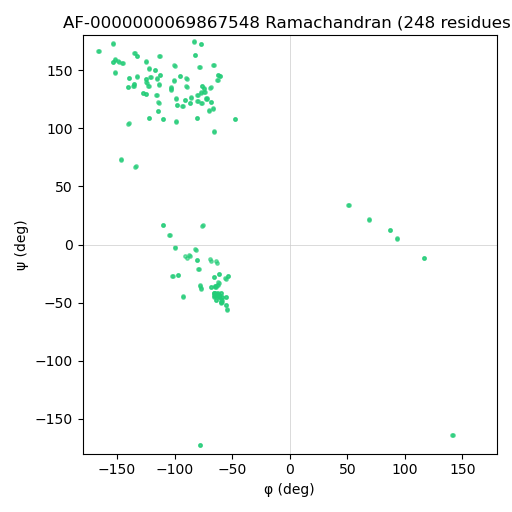 N N . MET B 1 1 ? 1.207 -18.984 3.15 1 91.88 1 MET B N 1
ATOM 990 C CA . MET B 1 1 ? 2.158 -18.828 2.055 1 91.88 1 MET B CA 1
ATOM 991 C C . MET B 1 1 ? 2.625 -17.375 1.953 1 91.88 1 MET B C 1
ATOM 993 O O . MET B 1 1 ? 3.826 -17.109 1.912 1 91.88 1 MET B O 1
ATOM 997 N N . PHE B 1 2 ? 1.719 -16.344 2.119 1 97.44 2 PHE B N 1
ATOM 998 C CA . PHE B 1 2 ? 2.135 -14.945 2.24 1 97.44 2 PHE B CA 1
ATOM 999 C C . PHE B 1 2 ? 2.375 -14.578 3.699 1 97.44 2 PHE B C 1
ATOM 1001 O O . PHE B 1 2 ? 1.623 -14.992 4.582 1 97.44 2 PHE B O 1
ATOM 1008 N N . SER B 1 3 ? 3.418 -13.891 4.004 1 97.81 3 SER B N 1
ATOM 1009 C CA . SER B 1 3 ? 3.592 -13.305 5.324 1 97.81 3 SER B CA 1
ATOM 1010 C C . SER B 1 3 ? 2.857 -11.969 5.438 1 97.81 3 SER B C 1
ATOM 1012 O O . SER B 1 3 ? 2.287 -11.484 4.457 1 97.81 3 SER B O 1
ATOM 1014 N N . ASN B 1 4 ? 2.852 -11.414 6.59 1 98.44 4 ASN B N 1
ATOM 1015 C CA . ASN B 1 4 ? 2.096 -10.188 6.828 1 98.44 4 ASN B CA 1
ATOM 1016 C C . ASN B 1 4 ? 2.85 -8.961 6.328 1 98.44 4 ASN B C 1
ATOM 1018 O O . ASN B 1 4 ? 2.27 -7.883 6.195 1 98.44 4 ASN B O 1
ATOM 1022 N N . GLN B 1 5 ? 4.117 -9.109 6.027 1 98.19 5 GLN B N 1
ATOM 1023 C CA . GLN B 1 5 ? 4.887 -7.957 5.57 1 98.19 5 GLN B CA 1
ATOM 1024 C C . GLN B 1 5 ? 4.555 -7.613 4.121 1 98.19 5 GLN B C 1
ATOM 1026 O O . GLN B 1 5 ? 4.426 -8.508 3.279 1 98.19 5 GLN B O 1
ATOM 1031 N N . VAL B 1 6 ? 4.391 -6.379 3.838 1 98.69 6 VAL B N 1
ATOM 1032 C CA . VAL B 1 6 ? 4.215 -5.875 2.48 1 98.69 6 VAL B CA 1
ATOM 1033 C C . VAL B 1 6 ? 4.98 -4.562 2.312 1 98.69 6 VAL B C 1
ATOM 1035 O O . VAL B 1 6 ? 4.988 -3.725 3.215 1 98.69 6 VAL B O 1
ATOM 1038 N N . LYS B 1 7 ? 5.656 -4.453 1.221 1 98.5 7 LYS B N 1
ATOM 1039 C CA . LYS B 1 7 ? 6.324 -3.199 0.882 1 98.5 7 LYS B CA 1
ATOM 1040 C C . LYS B 1 7 ? 5.543 -2.434 -0.186 1 98.5 7 LYS B C 1
ATOM 1042 O O . LYS B 1 7 ? 5.129 -3.014 -1.191 1 98.5 7 LYS B O 1
ATOM 1047 N N . ILE B 1 8 ? 5.363 -1.169 0.028 1 98.62 8 ILE B N 1
ATOM 1048 C CA . ILE B 1 8 ? 4.621 -0.272 -0.851 1 98.62 8 ILE B CA 1
ATOM 1049 C C . ILE B 1 8 ? 5.566 0.762 -1.453 1 98.62 8 ILE B C 1
ATOM 1051 O O . ILE B 1 8 ? 6.191 1.54 -0.727 1 98.62 8 ILE B O 1
ATOM 1055 N N . MET B 1 9 ? 5.633 0.823 -2.771 1 97.88 9 MET B N 1
ATOM 1056 C CA . MET B 1 9 ? 6.523 1.786 -3.414 1 97.88 9 MET B CA 1
ATOM 1057 C C . MET B 1 9 ? 5.891 3.174 -3.447 1 97.88 9 MET B C 1
ATOM 1059 O O . MET B 1 9 ? 4.738 3.326 -3.861 1 97.88 9 MET B O 1
ATOM 1063 N N . LEU B 1 10 ? 6.582 4.148 -2.998 1 98.12 10 LEU B N 1
ATOM 1064 C CA . LEU B 1 10 ? 6.242 5.562 -3.109 1 98.12 10 LEU B CA 1
ATOM 1065 C C . LEU B 1 10 ? 7.348 6.332 -3.824 1 98.12 10 LEU B C 1
ATOM 1067 O O . LEU B 1 10 ? 8.43 6.527 -3.27 1 98.12 10 LEU B O 1
ATOM 1071 N N . TYR B 1 11 ? 7.07 6.738 -5.027 1 97.06 11 TYR B N 1
ATOM 1072 C CA . TYR B 1 11 ? 8.055 7.461 -5.828 1 97.06 11 TYR B CA 1
ATOM 1073 C C . TYR B 1 11 ? 8.023 8.953 -5.516 1 97.06 11 TYR B C 1
ATOM 1075 O O . TYR B 1 11 ? 6.965 9.586 -5.578 1 97.06 11 TYR B O 1
ATOM 1083 N N . VAL B 1 12 ? 9.125 9.469 -5.203 1 98.12 12 VAL B N 1
ATOM 1084 C CA . VAL B 1 12 ? 9.195 10.836 -4.691 1 98.12 12 VAL B CA 1
ATOM 1085 C C . VAL B 1 12 ? 10.297 11.602 -5.422 1 98.12 12 VAL B C 1
ATOM 1087 O O . VAL B 1 12 ? 11.156 11.008 -6.07 1 98.12 12 VAL B O 1
ATOM 1090 N N . ASN B 1 13 ? 10.281 12.945 -5.355 1 97.38 13 ASN B N 1
ATOM 1091 C CA . ASN B 1 13 ? 11.25 13.789 -6.055 1 97.38 13 ASN B CA 1
ATOM 1092 C C . ASN B 1 13 ? 12.594 13.82 -5.332 1 97.38 13 ASN B C 1
ATOM 1094 O O . ASN B 1 13 ? 13.633 14 -5.965 1 97.38 13 ASN B O 1
ATOM 1098 N N . ASN B 1 14 ? 12.664 13.781 -4.016 1 98.19 14 ASN B N 1
ATOM 1099 C CA . ASN B 1 14 ? 13.836 13.789 -3.148 1 98.19 14 ASN B CA 1
ATOM 1100 C C . ASN B 1 14 ? 13.664 12.836 -1.97 1 98.19 14 ASN B C 1
ATOM 1102 O O . ASN B 1 14 ? 12.953 13.148 -1.013 1 98.19 14 ASN B O 1
ATOM 1106 N N . VAL B 1 15 ? 14.312 11.688 -2.018 1 98.62 15 VAL B N 1
ATOM 1107 C CA . VAL B 1 15 ? 14.125 10.586 -1.076 1 98.62 15 VAL B CA 1
ATOM 1108 C C . VAL B 1 15 ? 14.484 11.047 0.334 1 98.62 15 VAL B C 1
ATOM 1110 O O . VAL B 1 15 ? 13.758 10.773 1.29 1 98.62 15 VAL B O 1
ATOM 1113 N N . GLU B 1 16 ? 15.609 11.773 0.479 1 98.44 16 GLU B N 1
ATOM 1114 C CA . GLU B 1 16 ? 16.047 12.273 1.781 1 98.44 16 GLU B CA 1
ATOM 1115 C C . GLU B 1 16 ? 15 13.195 2.4 1 98.44 16 GLU B C 1
ATOM 1117 O O . GLU B 1 16 ? 14.625 13.023 3.561 1 98.44 16 GLU B O 1
ATOM 1122 N N . GLU B 1 17 ? 14.523 14.156 1.639 1 98.56 17 GLU B N 1
ATOM 1123 C CA . GLU B 1 17 ? 13.523 15.102 2.123 1 98.56 17 GLU B CA 1
ATOM 1124 C C . GLU B 1 17 ? 12.219 14.398 2.488 1 98.56 17 GLU B C 1
ATOM 1126 O O . GLU B 1 17 ? 11.594 14.719 3.498 1 98.56 17 GLU B O 1
ATOM 1131 N N . SER B 1 18 ? 11.812 13.445 1.649 1 98.81 18 SER B N 1
ATOM 1132 C CA . SER B 1 18 ? 10.586 12.703 1.933 1 98.81 18 SER B CA 1
ATOM 1133 C C . SER B 1 18 ? 10.734 11.867 3.197 1 98.81 18 SER B C 1
ATOM 1135 O O . SER B 1 18 ? 9.805 11.781 4.004 1 98.81 18 SER B O 1
ATOM 1137 N N . SER B 1 19 ? 11.891 11.195 3.312 1 98.75 19 SER B N 1
ATOM 1138 C CA . SER B 1 19 ? 12.148 10.445 4.539 1 98.75 19 SER B CA 1
ATOM 1139 C C . SER B 1 19 ? 12.023 11.336 5.77 1 98.75 19 SER B C 1
ATOM 1141 O O . SER B 1 19 ? 11.367 10.969 6.746 1 98.75 19 SER B O 1
ATOM 1143 N N . GLN B 1 20 ? 12.586 12.523 5.73 1 98.56 20 GLN B N 1
ATOM 1144 C CA . GLN B 1 20 ? 12.523 13.469 6.84 1 98.56 20 GLN B CA 1
ATOM 1145 C C . GLN B 1 20 ? 11.078 13.898 7.113 1 98.56 20 GLN B C 1
ATOM 1147 O O . GLN B 1 20 ? 10.664 14 8.266 1 98.56 20 GLN B O 1
ATOM 1152 N N . PHE B 1 21 ? 10.391 14.148 6.043 1 98.75 21 PHE B N 1
ATOM 1153 C CA . PHE B 1 21 ? 8.992 14.531 6.18 1 98.75 21 PHE B CA 1
ATOM 1154 C C . PHE B 1 21 ? 8.219 13.492 6.988 1 98.75 21 PHE B C 1
ATOM 1156 O O . PHE B 1 21 ? 7.586 13.82 7.992 1 98.75 21 PHE B O 1
ATOM 1163 N N . TRP B 1 22 ? 8.25 12.273 6.574 1 98.69 22 TRP B N 1
ATOM 1164 C CA . TRP B 1 22 ? 7.473 11.219 7.219 1 98.69 22 TRP B CA 1
ATOM 1165 C C . TRP B 1 22 ? 7.953 10.984 8.648 1 98.69 22 TRP B C 1
ATOM 1167 O O . TRP B 1 22 ? 7.148 10.719 9.539 1 98.69 22 TRP B O 1
ATOM 1177 N N . GLN B 1 23 ? 9.266 11.086 8.891 1 98.38 23 GLN B N 1
ATOM 1178 C CA . GLN B 1 23 ? 9.797 10.93 10.242 1 98.38 23 GLN B CA 1
ATOM 1179 C C . GLN B 1 23 ? 9.297 12.039 11.164 1 98.38 23 GLN B C 1
ATOM 1181 O O . GLN B 1 23 ? 9.086 11.812 12.352 1 98.38 23 GLN B O 1
ATOM 1186 N N . THR B 1 24 ? 9.148 13.234 10.641 1 98.25 24 THR B N 1
ATOM 1187 C CA . THR B 1 24 ? 8.641 14.367 11.414 1 98.25 24 THR B CA 1
ATOM 1188 C C . THR B 1 24 ? 7.285 14.023 12.031 1 98.25 24 THR B C 1
ATOM 1190 O O . THR B 1 24 ? 6.961 14.5 13.125 1 98.25 24 THR B O 1
ATOM 1193 N N . PHE B 1 25 ? 6.551 13.156 11.359 1 97.62 25 PHE B N 1
ATOM 1194 C CA . PHE B 1 25 ? 5.199 12.875 11.836 1 97.62 25 PHE B CA 1
ATOM 1195 C C . PHE B 1 25 ? 5.105 11.469 12.398 1 97.62 25 PHE B C 1
ATOM 1197 O O . PHE B 1 25 ? 4.016 10.898 12.477 1 97.62 25 PHE B O 1
ATOM 1204 N N . GLY B 1 26 ? 6.223 10.875 12.68 1 97.5 26 GLY B N 1
ATOM 1205 C CA . GLY B 1 26 ? 6.18 9.719 13.562 1 97.5 26 GLY B CA 1
ATOM 1206 C C . GLY B 1 26 ? 6.641 8.438 12.891 1 97.5 26 GLY B C 1
ATOM 1207 O O . GLY B 1 26 ? 6.848 7.422 13.562 1 97.5 26 GLY B O 1
ATOM 1208 N N . PHE B 1 27 ? 6.793 8.445 11.609 1 98.69 27 PHE B N 1
ATOM 1209 C CA . PHE B 1 27 ? 7.352 7.254 10.969 1 98.69 27 PHE B CA 1
ATOM 1210 C C . PHE B 1 27 ? 8.805 7.051 11.383 1 98.69 27 PHE B C 1
ATO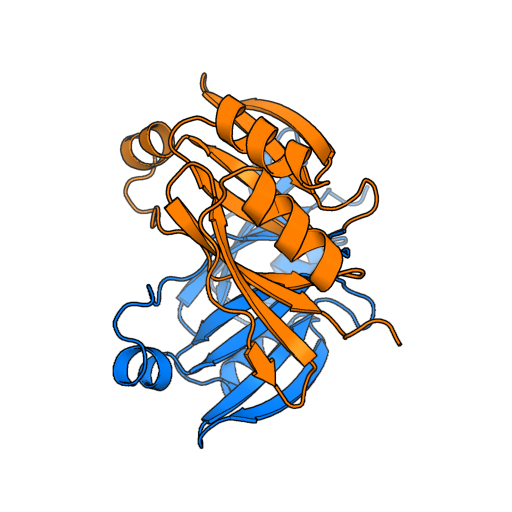M 1212 O O . PHE B 1 27 ? 9.477 7.996 11.805 1 98.69 27 PHE B O 1
ATOM 1219 N N . VAL B 1 28 ? 9.25 5.793 11.32 1 98.69 28 VAL B N 1
ATOM 1220 C CA . VAL B 1 28 ? 10.641 5.469 11.594 1 98.69 28 VAL B CA 1
ATOM 1221 C C . VAL B 1 28 ? 11.328 4.992 10.312 1 98.69 28 VAL B C 1
ATOM 1223 O O . VAL B 1 28 ? 10.68 4.395 9.445 1 98.69 28 VAL B O 1
ATOM 1226 N N . GLU B 1 29 ? 12.547 5.301 10.172 1 98.56 29 GLU B N 1
ATOM 1227 C CA . GLU B 1 29 ? 13.352 4.727 9.102 1 98.56 29 GLU B CA 1
ATOM 1228 C C . GLU B 1 29 ? 13.82 3.318 9.453 1 98.56 29 GLU B C 1
ATOM 1230 O O . GLU B 1 29 ? 14.477 3.117 10.477 1 98.56 29 GLU B O 1
ATOM 1235 N N . LYS B 1 30 ? 13.492 2.422 8.633 1 98.25 30 LYS B N 1
ATOM 1236 C CA . LYS B 1 30 ? 13.844 1.028 8.883 1 98.25 30 LYS B CA 1
ATOM 1237 C C . LYS B 1 30 ? 15.172 0.669 8.234 1 98.25 30 LYS B C 1
ATOM 1239 O O . LYS B 1 30 ? 15.984 -0.053 8.812 1 98.25 30 LYS B O 1
ATOM 1244 N N . GLU B 1 31 ? 15.367 1.051 7.047 1 97.44 31 GLU B N 1
ATOM 1245 C CA . GLU B 1 31 ? 16.547 0.724 6.238 1 97.44 31 GLU B CA 1
ATOM 1246 C C . GLU B 1 31 ? 16.828 1.814 5.211 1 97.44 31 GLU B C 1
ATOM 1248 O O . GLU B 1 31 ? 15.914 2.512 4.77 1 97.44 31 GLU B O 1
ATOM 1253 N N . ARG B 1 32 ? 18.031 2.006 4.922 1 97.81 32 ARG B N 1
ATOM 1254 C CA . ARG B 1 32 ? 18.469 2.869 3.832 1 97.81 32 ARG B CA 1
ATOM 1255 C C . ARG B 1 32 ? 19.578 2.199 3.02 1 97.81 32 ARG B C 1
ATOM 1257 O O . ARG B 1 32 ? 20.469 1.57 3.582 1 97.81 32 ARG B O 1
ATOM 1264 N N . GLU B 1 33 ? 19.484 2.293 1.769 1 96.12 33 GLU B N 1
ATOM 1265 C CA . GLU B 1 33 ? 20.5 1.695 0.913 1 96.12 33 GLU B CA 1
ATOM 1266 C C . GLU B 1 33 ? 20.625 2.451 -0.407 1 96.12 33 GLU B C 1
ATOM 1268 O O . GLU B 1 33 ? 19.75 3.23 -0.769 1 96.12 33 GLU B O 1
ATOM 1273 N N . GLU B 1 34 ? 21.766 2.256 -1.029 1 94.75 34 GLU B N 1
ATOM 1274 C CA . GLU B 1 34 ? 21.969 2.748 -2.389 1 94.75 34 GLU B CA 1
ATOM 1275 C C . GLU B 1 34 ? 21.75 1.641 -3.414 1 94.75 34 GLU B C 1
ATOM 1277 O O . GLU B 1 34 ? 22.391 0.588 -3.35 1 94.75 34 GLU B O 1
ATOM 1282 N N . VAL B 1 35 ? 20.828 1.848 -4.254 1 89.56 35 VAL B N 1
ATOM 1283 C CA . VAL B 1 35 ? 20.547 0.897 -5.324 1 89.56 35 VAL B CA 1
ATOM 1284 C C . VAL B 1 35 ? 20.859 1.527 -6.676 1 89.56 35 VAL B C 1
ATOM 1286 O O . VAL B 1 35 ? 20.203 2.486 -7.094 1 89.56 35 VAL B O 1
ATOM 1289 N N . ASP B 1 36 ? 21.844 0.99 -7.367 1 90.69 36 ASP B N 1
ATOM 1290 C CA . ASP B 1 36 ? 22.234 1.468 -8.688 1 90.69 36 ASP B CA 1
ATOM 1291 C C . ASP B 1 36 ? 22.469 2.977 -8.68 1 90.69 36 ASP B C 1
ATOM 1293 O O . ASP B 1 36 ? 21.984 3.689 -9.562 1 90.69 36 ASP B O 1
ATOM 1297 N N . GLY B 1 37 ? 22.953 3.492 -7.605 1 91.5 37 GLY B N 1
ATOM 1298 C CA . GLY B 1 37 ? 23.375 4.883 -7.523 1 91.5 37 GLY B CA 1
ATOM 1299 C C . GLY B 1 37 ? 22.297 5.805 -7.008 1 91.5 37 GLY B C 1
ATOM 1300 O O . GLY B 1 37 ? 22.438 7.027 -7.047 1 91.5 37 GLY B O 1
ATOM 1301 N N . THR B 1 38 ? 21.25 5.227 -6.637 1 95.25 38 THR B N 1
ATOM 1302 C CA . THR B 1 38 ? 20.172 6.059 -6.121 1 95.25 38 THR B CA 1
ATOM 1303 C C . THR B 1 38 ? 19.812 5.664 -4.688 1 95.25 38 THR B C 1
ATOM 1305 O O . THR B 1 38 ? 19.844 4.484 -4.336 1 95.25 38 THR B O 1
ATOM 1308 N N . LEU B 1 39 ? 19.469 6.625 -3.873 1 97.75 39 LEU B N 1
ATOM 1309 C CA . LEU B 1 39 ? 19.109 6.395 -2.48 1 97.75 39 LEU B CA 1
ATOM 1310 C C . LEU B 1 39 ? 17.703 5.781 -2.383 1 97.75 39 LEU B C 1
ATOM 1312 O O . LEU B 1 39 ? 16.781 6.242 -3.047 1 97.75 39 LEU B O 1
ATOM 1316 N N . VAL B 1 40 ? 17.578 4.742 -1.629 1 98.19 40 VAL B N 1
ATOM 1317 C CA . VAL B 1 40 ? 16.297 4.117 -1.305 1 98.19 40 VAL B CA 1
ATOM 1318 C C . VAL B 1 40 ? 16.141 4.031 0.211 1 98.19 40 VAL B C 1
ATOM 1320 O O . VAL B 1 40 ? 17.047 3.588 0.917 1 98.19 40 VAL B O 1
ATOM 1323 N N . VAL B 1 41 ? 15.031 4.48 0.717 1 98.75 41 VAL B N 1
ATOM 1324 C CA . VAL B 1 41 ? 14.797 4.473 2.156 1 98.75 41 VAL B CA 1
ATOM 1325 C C . VAL B 1 41 ? 13.469 3.781 2.461 1 98.75 41 VAL B C 1
ATOM 1327 O O . VAL B 1 41 ? 12.461 4.059 1.813 1 98.75 41 VAL B O 1
ATOM 1330 N N . GLU B 1 42 ? 13.484 2.871 3.354 1 98.81 42 GLU B N 1
ATOM 1331 C CA . GLU B 1 42 ? 12.273 2.213 3.846 1 98.81 42 GLU B CA 1
ATOM 1332 C C . GLU B 1 42 ? 11.812 2.832 5.16 1 98.81 42 GLU B C 1
ATOM 1334 O O . GLU B 1 42 ? 12.586 2.961 6.105 1 98.81 42 GLU B O 1
ATOM 1339 N N . ILE B 1 43 ? 10.555 3.238 5.172 1 98.88 43 ILE B N 1
ATOM 1340 C CA . ILE B 1 43 ? 9.984 3.834 6.379 1 98.88 43 ILE B CA 1
ATOM 1341 C C . ILE B 1 43 ? 8.727 3.078 6.781 1 98.88 43 ILE B C 1
ATOM 1343 O O . ILE B 1 43 ? 8.102 2.406 5.953 1 98.88 43 ILE B O 1
ATOM 1347 N N . ALA B 1 44 ? 8.375 3.182 8.055 1 98.88 44 ALA B N 1
ATOM 1348 C CA . ALA B 1 44 ? 7.172 2.555 8.602 1 98.88 44 ALA B CA 1
ATOM 1349 C C . ALA B 1 44 ? 6.664 3.318 9.82 1 98.88 44 ALA B C 1
ATOM 1351 O O . ALA B 1 44 ? 7.41 4.074 10.445 1 98.88 44 ALA B O 1
ATOM 1352 N N . PRO B 1 45 ? 5.363 3.152 10.117 1 98.56 45 PRO B N 1
ATOM 1353 C CA . PRO B 1 45 ? 4.816 3.891 11.258 1 98.56 45 PRO B CA 1
ATOM 1354 C C . PRO B 1 45 ? 5.492 3.523 12.578 1 98.56 45 PRO B C 1
ATOM 1356 O O . PRO B 1 45 ? 5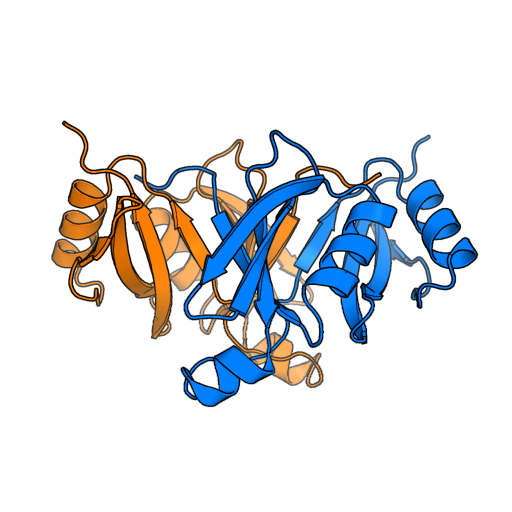.441 4.293 13.539 1 98.56 45 PRO B O 1
ATOM 1359 N N . SER B 1 46 ? 6.059 2.328 12.688 1 98.31 46 SER B N 1
ATOM 1360 C CA . SER B 1 46 ? 6.793 1.869 13.859 1 98.31 46 SER B CA 1
ATOM 1361 C C . SER B 1 46 ? 7.824 0.81 13.484 1 98.31 46 SER B C 1
ATOM 1363 O O . SER B 1 46 ? 7.836 0.319 12.359 1 98.31 46 SER B O 1
ATOM 1365 N N . GLU B 1 47 ? 8.656 0.423 14.461 1 97.75 47 GLU B N 1
ATOM 1366 C CA . GLU B 1 47 ? 9.672 -0.599 14.242 1 97.75 47 GLU B CA 1
ATOM 1367 C C . GLU B 1 47 ? 9.039 -1.961 13.969 1 97.75 47 GLU B C 1
ATOM 1369 O O . GLU B 1 47 ? 9.594 -2.771 13.227 1 97.75 47 GLU B O 1
ATOM 1374 N N . SER B 1 48 ? 7.91 -2.186 14.469 1 97.38 48 SER B N 1
ATOM 1375 C CA . SER B 1 48 ? 7.281 -3.5 14.383 1 97.38 48 SER B CA 1
ATOM 1376 C C . SER B 1 48 ? 6.254 -3.547 13.258 1 97.38 48 SER B C 1
ATOM 1378 O O . SER B 1 48 ? 5.645 -4.59 13.008 1 97.38 48 SER B O 1
ATOM 1380 N N . ALA B 1 49 ? 6.043 -2.42 12.586 1 98.25 49 ALA B N 1
ATOM 1381 C CA . ALA B 1 49 ? 5.023 -2.35 11.547 1 98.25 49 ALA B CA 1
ATOM 1382 C C . ALA B 1 49 ? 5.312 -3.34 10.422 1 98.25 49 ALA B C 1
ATOM 1384 O O . ALA B 1 49 ? 6.469 -3.531 10.039 1 98.25 49 ALA B O 1
ATOM 1385 N N . GLU B 1 50 ? 4.266 -3.906 9.836 1 98.31 50 GLU B N 1
ATOM 1386 C CA . GLU B 1 50 ? 4.375 -4.918 8.789 1 98.31 50 GLU B CA 1
ATOM 1387 C C . GLU B 1 50 ? 4.238 -4.293 7.406 1 98.31 50 GLU B C 1
ATOM 1389 O O . GLU B 1 50 ? 4.641 -4.895 6.406 1 98.31 50 GLU B O 1
ATOM 1394 N N . ALA B 1 51 ? 3.582 -3.197 7.27 1 98.44 51 ALA B N 1
ATOM 1395 C CA . ALA B 1 51 ? 3.562 -2.41 6.043 1 98.44 51 ALA B CA 1
ATOM 1396 C C . ALA B 1 51 ? 4.738 -1.439 5.992 1 98.44 51 ALA B C 1
ATOM 1398 O O . ALA B 1 51 ? 4.938 -0.648 6.918 1 98.44 51 ALA B O 1
ATOM 1399 N N . ILE B 1 52 ? 5.535 -1.543 4.992 1 98.69 52 ILE B N 1
ATOM 1400 C CA . ILE B 1 52 ? 6.723 -0.715 4.812 1 98.69 52 ILE B CA 1
ATOM 1401 C C . ILE B 1 52 ? 6.574 0.14 3.555 1 98.69 52 ILE B C 1
ATOM 1403 O O . ILE B 1 52 ? 6.164 -0.359 2.502 1 98.69 52 ILE B O 1
ATOM 1407 N N . ILE B 1 53 ? 6.773 1.395 3.654 1 98.81 53 ILE B N 1
ATOM 1408 C CA . ILE B 1 53 ? 6.809 2.275 2.492 1 98.81 53 ILE B CA 1
ATOM 1409 C C . ILE B 1 53 ? 8.242 2.398 1.982 1 98.81 53 ILE B C 1
ATOM 1411 O O . ILE B 1 53 ? 9.164 2.689 2.754 1 98.81 53 ILE B O 1
ATOM 1415 N N . VAL B 1 54 ? 8.461 2.105 0.787 1 98.56 54 VAL B N 1
ATOM 1416 C CA . VAL B 1 54 ? 9.766 2.238 0.146 1 98.56 54 VAL B CA 1
ATOM 1417 C C . VAL B 1 54 ? 9.82 3.541 -0.649 1 98.56 54 VAL B C 1
ATOM 1419 O O . VAL B 1 54 ? 9.18 3.664 -1.694 1 98.56 54 VAL B O 1
ATOM 1422 N N . LEU B 1 55 ? 10.508 4.492 -0.162 1 98.69 55 LEU B N 1
ATOM 1423 C CA . LEU B 1 55 ? 10.727 5.754 -0.854 1 98.69 55 LEU B CA 1
ATOM 1424 C C . LEU B 1 55 ? 11.773 5.594 -1.952 1 98.69 55 LEU B C 1
ATOM 1426 O O . LEU B 1 55 ? 12.906 5.18 -1.683 1 98.69 55 LEU B O 1
ATOM 1430 N N . TYR B 1 56 ? 11.383 5.902 -3.133 1 97.62 56 TYR B N 1
ATOM 1431 C CA . TYR B 1 56 ? 12.227 5.719 -4.309 1 97.62 56 TYR B CA 1
ATOM 1432 C C . TYR B 1 56 ? 12.219 6.965 -5.188 1 97.62 56 TYR B C 1
ATOM 1434 O O . TYR B 1 56 ? 11.188 7.633 -5.316 1 97.62 56 TYR B O 1
ATOM 1442 N N . ASP B 1 57 ?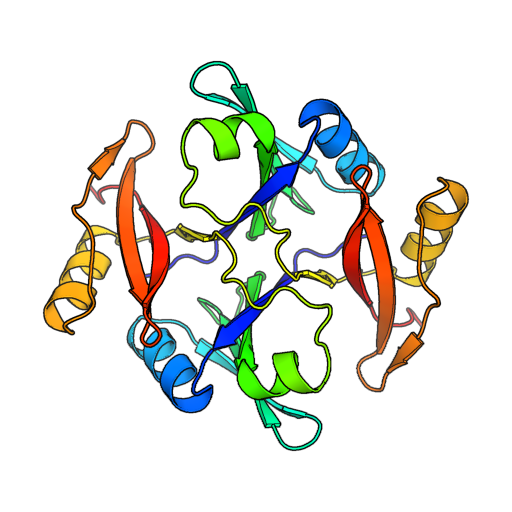 13.352 7.246 -5.785 1 96.81 57 ASP B N 1
ATOM 1443 C CA . ASP B 1 57 ? 13.484 8.438 -6.621 1 96.81 57 ASP B CA 1
ATOM 1444 C C . ASP B 1 57 ? 12.648 8.305 -7.895 1 96.81 57 ASP B C 1
ATOM 1446 O O . ASP B 1 57 ? 12.859 7.391 -8.688 1 96.81 57 ASP B O 1
ATOM 1450 N N . LEU B 1 58 ? 11.75 9.242 -8.109 1 95.25 58 LEU B N 1
ATOM 1451 C CA . LEU B 1 58 ? 10.82 9.195 -9.234 1 95.25 58 LEU B CA 1
ATOM 1452 C C . LEU B 1 58 ? 11.57 9.289 -10.555 1 95.25 58 LEU B C 1
ATOM 1454 O O . LEU B 1 58 ? 11.297 8.516 -11.484 1 95.25 58 LEU B O 1
ATOM 1458 N N . ALA B 1 59 ? 12.5 10.234 -10.695 1 93.5 59 ALA B N 1
ATOM 1459 C CA . ALA B 1 59 ? 13.242 10.438 -11.93 1 93.5 59 ALA B CA 1
ATOM 1460 C C . ALA B 1 59 ? 14.023 9.18 -12.312 1 93.5 59 ALA B C 1
ATOM 1462 O O . ALA B 1 59 ? 14.102 8.82 -13.492 1 93.5 59 ALA B O 1
ATOM 1463 N N . PHE B 1 60 ? 14.625 8.562 -11.336 1 93.5 60 PHE B N 1
ATOM 1464 C CA . PHE B 1 60 ? 15.367 7.332 -11.562 1 93.5 60 PHE B CA 1
ATOM 1465 C C . PHE B 1 60 ? 14.461 6.25 -12.141 1 93.5 60 PHE B C 1
ATOM 1467 O O . PHE B 1 60 ? 14.812 5.609 -13.133 1 93.5 60 PHE B O 1
ATOM 1474 N N . ILE B 1 61 ? 13.25 6.039 -11.539 1 92 61 ILE B N 1
ATOM 1475 C CA . ILE B 1 61 ? 12.328 4.988 -11.945 1 92 61 ILE B CA 1
ATOM 1476 C C . ILE B 1 61 ? 11.812 5.27 -13.352 1 92 61 ILE B C 1
ATOM 1478 O O . ILE B 1 61 ? 11.711 4.355 -14.172 1 92 61 ILE B O 1
ATOM 1482 N N . GLN B 1 62 ? 11.477 6.531 -13.688 1 91.19 62 GLN B N 1
ATOM 1483 C CA . GLN B 1 62 ? 10.984 6.902 -15.008 1 91.19 62 GLN B CA 1
ATOM 1484 C C . GLN B 1 62 ? 12.031 6.625 -16.078 1 91.19 62 GLN B C 1
ATOM 1486 O O . GLN B 1 62 ? 11.695 6.266 -17.203 1 91.19 62 GLN B O 1
ATOM 1491 N N . LYS B 1 63 ? 13.305 6.801 -15.758 1 90.81 63 LYS B N 1
ATOM 1492 C CA . LYS B 1 63 ? 14.406 6.609 -16.703 1 90.81 63 LYS B CA 1
ATOM 1493 C C . LYS B 1 63 ? 14.695 5.125 -16.906 1 90.81 63 LYS B C 1
ATOM 1495 O O . LYS B 1 63 ? 14.938 4.688 -18.031 1 90.81 63 LYS B O 1
ATOM 1500 N N . HIS B 1 64 ? 14.602 4.348 -15.891 1 90.06 64 HIS B N 1
ATOM 1501 C CA . HIS B 1 64 ? 15.078 2.971 -15.938 1 90.06 64 HIS B CA 1
ATOM 1502 C C . HIS B 1 64 ? 13.922 1.992 -16.109 1 90.06 64 HIS B C 1
ATOM 1504 O O . HIS B 1 64 ? 14.117 0.869 -16.578 1 90.06 64 HIS B O 1
ATOM 1510 N N . SER B 1 65 ? 12.703 2.346 -15.664 1 88.69 65 SER B N 1
ATOM 1511 C CA . SER B 1 65 ? 11.5 1.525 -15.758 1 88.69 65 SER B CA 1
ATOM 1512 C C . SER B 1 65 ? 10.312 2.338 -16.266 1 88.69 65 SER B C 1
ATOM 1514 O O . SER B 1 65 ? 9.32 2.504 -15.547 1 88.69 65 SER B O 1
ATOM 1516 N N . PRO B 1 66 ? 10.391 2.744 -17.484 1 84.06 66 PRO B N 1
ATOM 1517 C CA . PRO B 1 66 ? 9.352 3.635 -18 1 84.06 66 PRO B CA 1
ATOM 1518 C C . PRO B 1 66 ? 7.977 2.973 -18.047 1 84.06 66 PRO B C 1
ATOM 1520 O O . PRO B 1 66 ? 6.957 3.662 -18.156 1 84.06 66 PRO B O 1
ATOM 1523 N N . GLU B 1 67 ? 7.957 1.708 -17.922 1 83.12 67 GLU B N 1
ATOM 1524 C CA . GLU B 1 67 ? 6.703 0.967 -17.969 1 83.12 67 GLU B CA 1
ATOM 1525 C C . GLU B 1 67 ? 5.965 1.051 -16.625 1 83.12 67 GLU B C 1
ATOM 1527 O O . GLU B 1 67 ? 4.766 0.767 -16.562 1 83.12 67 GLU B O 1
ATOM 1532 N N . VAL B 1 68 ? 6.707 1.362 -15.578 1 81.56 68 VAL B N 1
ATOM 1533 C CA . VAL B 1 68 ? 6.113 1.467 -14.25 1 81.56 68 VAL B CA 1
ATOM 1534 C C . VAL B 1 68 ? 5.359 2.787 -14.117 1 81.56 68 VAL B C 1
ATOM 1536 O O . VAL B 1 68 ? 5.875 3.844 -14.484 1 81.56 68 VAL B O 1
ATOM 1539 N N . ALA B 1 69 ? 4.121 2.588 -13.625 1 77.25 69 ALA B N 1
ATOM 1540 C CA . ALA B 1 69 ? 3.352 3.799 -13.352 1 77.25 69 ALA B CA 1
ATOM 1541 C C . ALA B 1 69 ? 3.918 4.551 -12.148 1 77.25 69 ALA B C 1
ATOM 1543 O O . ALA B 1 69 ? 4.16 3.957 -11.094 1 77.25 69 ALA B O 1
ATOM 1544 N N . GLY B 1 70 ? 4.441 5.758 -12.273 1 81 70 GLY B N 1
ATOM 1545 C CA . GLY B 1 70 ? 5.02 6.59 -11.227 1 81 70 GLY B CA 1
ATOM 1546 C C . GLY B 1 70 ? 3.979 7.238 -10.336 1 81 70 GLY B C 1
ATOM 1547 O O . GLY B 1 70 ? 4.297 8.133 -9.547 1 81 70 GLY B O 1
ATOM 1548 N N . ASN B 1 71 ? 2.787 6.711 -10.422 1 89.06 71 ASN B N 1
ATOM 1549 C CA . ASN B 1 71 ? 1.713 7.352 -9.672 1 89.06 71 ASN B CA 1
ATOM 1550 C C . ASN B 1 71 ? 1.769 6.988 -8.195 1 89.06 71 ASN B C 1
ATOM 1552 O O . ASN B 1 71 ? 2.301 5.941 -7.828 1 89.06 71 ASN B O 1
ATOM 1556 N N . THR B 1 72 ? 1.262 7.867 -7.375 1 94.75 72 THR B N 1
ATOM 1557 C CA . THR B 1 72 ? 1.163 7.699 -5.93 1 94.75 72 THR B CA 1
ATOM 1558 C C . THR B 1 72 ? 0.082 6.68 -5.574 1 94.75 72 THR B C 1
ATOM 1560 O O . THR B 1 72 ? -1.034 6.746 -6.094 1 94.75 72 THR B O 1
ATOM 1563 N N . PRO B 1 73 ? 0.433 5.645 -4.785 1 96.69 73 PRO B N 1
ATOM 1564 C CA . PRO B 1 73 ? -0.615 4.723 -4.34 1 96.69 73 PRO B CA 1
ATOM 1565 C C . PRO B 1 73 ? -1.679 5.41 -3.486 1 96.69 73 PRO B C 1
ATOM 1567 O O . PRO B 1 73 ? -1.362 6.312 -2.707 1 96.69 73 PRO B O 1
ATOM 1570 N N . SER B 1 74 ? -2.928 4.938 -3.621 1 96.69 74 SER B N 1
ATOM 1571 C CA . SER B 1 74 ? -4.008 5.406 -2.758 1 96.69 74 SER B CA 1
ATOM 1572 C C . SER B 1 74 ? -3.986 4.695 -1.41 1 96.69 74 SER B C 1
ATOM 1574 O O . SER B 1 74 ? -4.312 3.508 -1.323 1 96.69 74 SER B O 1
ATOM 1576 N N . LEU B 1 75 ? -3.604 5.406 -0.356 1 97.81 75 LEU B N 1
ATOM 1577 C CA . LEU B 1 75 ? -3.42 4.832 0.973 1 97.81 75 LEU B CA 1
ATOM 1578 C C . LEU B 1 75 ? -4.297 5.543 1.997 1 97.81 75 LEU B C 1
ATOM 1580 O O . LEU B 1 75 ? -4.434 6.77 1.96 1 97.81 75 LEU B O 1
ATOM 1584 N N . MET B 1 76 ? -4.93 4.809 2.852 1 98.19 76 MET B N 1
ATOM 1585 C CA . MET B 1 76 ? -5.59 5.293 4.059 1 98.19 76 MET B CA 1
ATOM 1586 C C . MET B 1 76 ? -4.844 4.844 5.309 1 98.19 76 MET B C 1
ATOM 1588 O O . MET B 1 76 ? -4.848 3.658 5.648 1 98.19 76 MET B O 1
ATOM 1592 N N . PHE B 1 77 ? -4.195 5.758 5.941 1 98.69 77 PHE B N 1
ATOM 1593 C CA . PHE B 1 77 ? -3.508 5.457 7.191 1 98.69 77 PHE B CA 1
ATOM 1594 C C . PHE B 1 77 ? -4.477 5.5 8.367 1 98.69 77 PHE B C 1
ATOM 1596 O O . PHE B 1 77 ? -5.586 6.02 8.242 1 98.69 77 PHE B O 1
ATOM 1603 N N . ALA B 1 78 ? -4.059 4.926 9.438 1 98.44 78 ALA B N 1
ATOM 1604 C CA . ALA B 1 78 ? -4.816 4.973 10.688 1 98.44 78 ALA B CA 1
ATOM 1605 C C . ALA B 1 78 ? -4.051 5.73 11.766 1 98.44 78 ALA B C 1
ATOM 1607 O O . ALA B 1 78 ? -2.822 5.656 11.828 1 98.44 78 ALA B O 1
ATOM 1608 N N . SER B 1 79 ? -4.758 6.43 12.516 1 98.25 79 SER B N 1
ATOM 1609 C CA . SER B 1 79 ? -4.145 7.195 13.594 1 98.25 79 SER B CA 1
ATOM 1610 C C . SER B 1 79 ? -4.777 6.859 14.938 1 98.25 79 SER B C 1
ATOM 1612 O O . SER B 1 79 ? -6 6.719 15.039 1 98.25 79 SER B O 1
ATOM 1614 N N . ASP B 1 80 ? -3.986 6.734 16.047 1 96.75 80 ASP B N 1
ATOM 1615 C CA . ASP B 1 80 ? -4.473 6.527 17.406 1 96.75 80 ASP B CA 1
ATOM 1616 C C . ASP B 1 80 ? -4.766 7.859 18.094 1 96.75 80 ASP B C 1
ATOM 1618 O O . ASP B 1 80 ? -5.301 7.887 19.203 1 96.75 80 ASP B O 1
ATOM 1622 N N . ASP B 1 81 ? -4.422 8.938 17.547 1 96.88 81 ASP B N 1
ATOM 1623 C CA . ASP B 1 81 ? -4.672 10.305 18 1 96.88 81 ASP B CA 1
ATOM 1624 C C . ASP B 1 81 ? -4.852 11.242 16.812 1 96.88 81 ASP B C 1
ATOM 1626 O O . ASP B 1 81 ? -4.023 12.133 16.578 1 96.88 81 ASP B O 1
ATOM 1630 N N . ILE B 1 82 ? -6.016 11.07 16.188 1 98.06 82 ILE B N 1
ATOM 1631 C CA . ILE B 1 82 ? -6.234 11.727 14.898 1 98.06 82 ILE B CA 1
ATOM 1632 C C . ILE B 1 82 ? -6.32 13.234 15.102 1 98.06 82 ILE B C 1
ATOM 1634 O O . ILE B 1 82 ? -5.855 14.008 14.258 1 98.06 82 ILE B O 1
ATOM 1638 N N . ILE B 1 83 ? -6.906 13.719 16.172 1 97.62 83 ILE B N 1
ATOM 1639 C CA . ILE B 1 83 ? -7.023 15.148 16.438 1 97.62 83 ILE B CA 1
ATOM 1640 C C . ILE B 1 83 ? -5.637 15.75 16.672 1 97.62 83 ILE B C 1
ATOM 1642 O O . ILE B 1 83 ? -5.316 16.812 16.141 1 97.62 83 ILE B O 1
ATOM 1646 N N . GLY B 1 84 ? -4.836 15.039 17.469 1 97.69 84 GLY B N 1
ATOM 1647 C CA . GLY B 1 84 ? -3.473 15.492 17.688 1 97.69 84 GLY B CA 1
ATOM 1648 C C . GLY B 1 84 ? -2.643 15.531 16.422 1 97.69 84 GLY B C 1
ATOM 1649 O O . GLY B 1 84 ? -1.881 16.469 16.203 1 97.69 84 GLY B O 1
ATOM 1650 N N . LEU B 1 85 ? -2.775 14.484 15.609 1 98.12 85 LEU B N 1
ATOM 1651 C CA . LEU B 1 85 ? -2.051 14.43 14.344 1 98.12 85 LEU B CA 1
ATOM 1652 C C . LEU B 1 85 ? -2.449 15.586 13.43 1 98.12 85 LEU B C 1
ATOM 1654 O O . LEU B 1 85 ? -1.591 16.219 12.82 1 98.12 85 LEU B O 1
ATOM 1658 N N . TYR B 1 86 ? -3.723 15.836 13.336 1 98.25 86 TYR B N 1
ATOM 1659 C CA . TYR B 1 86 ? -4.27 16.922 12.539 1 98.25 86 TYR B CA 1
ATOM 1660 C C . TYR B 1 86 ? -3.656 18.266 12.945 1 98.25 86 TYR B C 1
ATOM 1662 O O . TYR B 1 86 ? -3.168 19.016 12.094 1 98.25 86 TYR B O 1
ATOM 1670 N N . LYS B 1 87 ? -3.672 18.578 14.195 1 98.12 87 LYS B N 1
ATOM 1671 C CA . LYS B 1 87 ? -3.133 19.828 14.727 1 98.12 87 LYS B CA 1
ATOM 1672 C C . LYS B 1 87 ? -1.634 19.938 14.461 1 98.12 87 LYS B C 1
ATOM 1674 O O . LYS B 1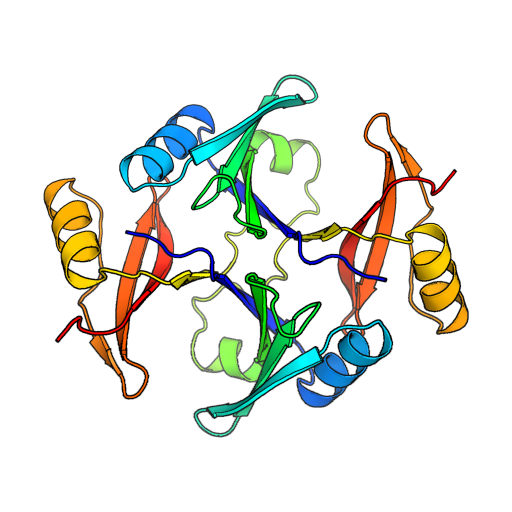 87 ? -1.145 21 14.055 1 98.12 87 LYS B O 1
ATOM 1679 N N . LYS B 1 88 ? -0.958 18.875 14.703 1 98.31 88 LYS B N 1
ATOM 1680 C CA . LYS B 1 88 ? 0.485 18.844 14.477 1 98.31 88 LYS B CA 1
ATOM 1681 C C . LYS B 1 88 ? 0.819 19.156 13.023 1 98.31 88 LYS B C 1
ATOM 1683 O O . LYS B 1 88 ? 1.751 19.922 12.742 1 98.31 88 LYS B O 1
ATOM 1688 N N . MET B 1 89 ? 0.09 18.547 12.078 1 98.56 89 MET B N 1
ATOM 1689 C CA . MET B 1 89 ? 0.335 18.766 10.656 1 98.56 89 MET B CA 1
ATOM 1690 C C . MET B 1 89 ? 0.011 20.203 10.273 1 98.56 89 MET B C 1
ATOM 1692 O O . MET B 1 89 ? 0.762 20.844 9.523 1 98.56 89 MET B O 1
ATOM 1696 N N . GLN B 1 90 ? -1.047 20.703 10.781 1 98.25 90 GLN B N 1
ATOM 1697 C CA . GLN B 1 90 ? -1.396 22.094 10.523 1 98.25 90 GLN B CA 1
ATOM 1698 C C . GLN B 1 90 ? -0.296 23.031 11.008 1 98.25 90 GLN B C 1
ATOM 1700 O O . GLN B 1 90 ? 0.124 23.938 10.273 1 98.25 90 GLN B O 1
ATOM 1705 N N . GLU B 1 91 ? 0.123 22.828 12.211 1 98.19 91 GLU B N 1
ATOM 1706 C CA . GLU B 1 91 ? 1.141 23.688 12.82 1 98.19 91 GLU B CA 1
ATOM 1707 C C . GLU B 1 91 ? 2.451 23.609 12.039 1 98.19 91 GLU B C 1
ATOM 1709 O O . GLU B 1 91 ? 3.197 24.594 11.992 1 98.19 91 GLU B O 1
ATOM 1714 N N . ALA B 1 92 ? 2.705 22.453 11.484 1 98.19 92 ALA B N 1
ATOM 1715 C CA . ALA B 1 92 ? 3.939 22.25 10.734 1 98.19 92 ALA B CA 1
ATOM 1716 C C . ALA B 1 92 ? 3.809 22.797 9.312 1 98.19 92 ALA B C 1
ATOM 1718 O O . ALA B 1 92 ? 4.746 22.703 8.516 1 98.19 92 ALA B O 1
ATOM 1719 N N . GLY B 1 93 ? 2.635 23.266 8.945 1 98.12 93 GLY B N 1
ATOM 1720 C CA . GLY B 1 93 ? 2.428 23.859 7.641 1 98.12 93 GLY B CA 1
ATOM 1721 C C . GLY B 1 93 ? 2.078 22.859 6.566 1 98.12 93 GLY B C 1
ATOM 1722 O O . GLY B 1 93 ? 2.178 23.156 5.371 1 98.12 93 GLY B O 1
ATOM 1723 N N . VAL B 1 94 ? 1.76 21.656 6.961 1 98.56 94 VAL B N 1
ATOM 1724 C CA . VAL B 1 94 ? 1.315 20.641 6.016 1 98.56 94 VAL B CA 1
ATOM 1725 C C . VAL B 1 94 ? -0.059 21 5.461 1 98.56 94 VAL B C 1
ATOM 1727 O O . VAL B 1 94 ? -0.922 21.484 6.203 1 98.56 94 VAL B O 1
ATOM 1730 N N . THR B 1 95 ? -0.247 20.875 4.141 1 98.69 95 THR B N 1
ATOM 1731 C CA . THR B 1 95 ? -1.581 21.031 3.57 1 98.69 95 THR B CA 1
ATOM 1732 C C . THR B 1 95 ? -2.496 19.891 4.031 1 98.69 95 THR B C 1
ATOM 1734 O O . THR B 1 95 ? -2.246 18.719 3.729 1 98.69 95 THR B O 1
ATOM 1737 N N . VAL B 1 96 ? -3.539 20.219 4.754 1 98.62 96 VAL B N 1
ATOM 1738 C CA . VAL B 1 96 ? -4.504 19.234 5.227 1 98.62 96 VAL B CA 1
ATOM 1739 C C . VAL B 1 96 ? -5.91 19.625 4.773 1 98.62 96 VAL B C 1
ATOM 1741 O O . VAL B 1 96 ? -6.23 20.812 4.68 1 98.62 96 VAL B O 1
ATOM 1744 N N . GLY B 1 97 ? -6.676 18.656 4.43 1 98.5 97 GLY B N 1
ATOM 1745 C CA . GLY B 1 97 ? -8.086 18.891 4.18 1 98.5 97 GLY B CA 1
ATOM 1746 C C . GLY B 1 97 ? -8.906 19.047 5.449 1 98.5 97 GLY B C 1
ATOM 1747 O O . GLY B 1 97 ? -8.398 18.812 6.547 1 98.5 97 GLY B O 1
ATOM 1748 N N . GLU B 1 98 ? -10.102 19.391 5.262 1 98.12 98 GLU B N 1
ATOM 1749 C CA . GLU B 1 98 ? -11.016 19.484 6.398 1 98.12 98 GLU B CA 1
ATOM 1750 C C . GLU B 1 98 ? -11.211 18.109 7.047 1 98.12 98 GLU B C 1
ATOM 1752 O O . GLU B 1 98 ? -11.305 17.094 6.355 1 98.12 98 GLU B O 1
ATOM 1757 N N . MET B 1 99 ? -11.289 18.125 8.383 1 97.62 99 MET B N 1
ATOM 1758 C CA . MET B 1 99 ? -11.641 16.922 9.117 1 97.62 99 MET B CA 1
ATOM 1759 C C . MET B 1 99 ? -13.109 16.578 8.93 1 97.62 99 MET B C 1
ATOM 1761 O O . MET B 1 99 ? -13.984 17.422 9.156 1 97.62 99 MET B O 1
ATOM 1765 N N . VAL B 1 100 ? -13.344 15.398 8.5 1 97.38 100 VAL B N 1
ATOM 1766 C CA . VAL B 1 100 ? -14.719 14.961 8.258 1 97.38 100 VAL B CA 1
ATOM 1767 C C . VAL B 1 100 ? -15.094 13.852 9.234 1 97.38 100 VAL B C 1
ATOM 1769 O O . VAL B 1 100 ? -14.297 12.945 9.484 1 97.38 100 VAL B O 1
ATOM 1772 N N . GLN B 1 101 ? -16.281 13.867 9.797 1 95.88 101 GLN B N 1
ATOM 1773 C CA . GLN B 1 101 ? -16.812 12.805 10.641 1 95.88 101 GLN B CA 1
ATOM 1774 C C . GLN B 1 101 ? -17.641 11.812 9.82 1 95.88 101 GLN B C 1
ATOM 1776 O O . GLN B 1 101 ? -18.625 12.195 9.195 1 95.88 101 GLN B O 1
ATOM 1781 N N . LEU B 1 102 ? -17.234 10.633 9.812 1 91.94 102 LEU B N 1
ATOM 1782 C CA . LEU B 1 102 ? -17.969 9.523 9.211 1 91.94 102 LEU B CA 1
ATOM 1783 C C . LEU B 1 102 ? -18.453 8.547 10.273 1 91.94 102 LEU B C 1
ATOM 1785 O O . LEU B 1 102 ? -18.016 8.609 11.422 1 91.94 102 LEU B O 1
ATOM 1789 N N . PRO B 1 103 ? -19.453 7.688 9.875 1 87.88 103 PRO B N 1
ATOM 1790 C CA . PRO B 1 103 ? -19.891 6.676 10.844 1 87.88 103 PRO B CA 1
ATOM 1791 C C . PRO B 1 103 ? -18.734 5.84 11.383 1 87.88 103 PRO B C 1
ATOM 1793 O O . PRO B 1 103 ? -18.766 5.418 12.539 1 87.88 103 PRO B O 1
ATOM 1796 N N . THR B 1 104 ? -17.703 5.707 10.609 1 88.19 104 THR B N 1
ATOM 1797 C CA . THR B 1 104 ? -16.578 4.848 10.969 1 88.19 104 THR B CA 1
ATOM 1798 C C . THR B 1 104 ? -15.547 5.629 11.766 1 88.19 104 THR B C 1
ATOM 1800 O O . THR B 1 104 ? -14.586 5.047 12.281 1 88.19 104 THR B O 1
ATOM 1803 N N . GLY B 1 105 ? -15.672 6.914 11.812 1 95.25 105 GLY B N 1
ATOM 1804 C CA . GLY B 1 105 ? -14.727 7.734 12.555 1 95.25 105 GLY B CA 1
ATOM 1805 C C . GLY B 1 105 ? -14.398 9.039 11.859 1 95.25 105 GLY B C 1
ATOM 1806 O O . GLY B 1 105 ? -15.148 9.492 10.992 1 95.25 105 GLY B O 1
ATOM 1807 N N . LEU B 1 106 ? -13.289 9.664 12.328 1 98 106 LEU B N 1
ATOM 1808 C CA . LEU B 1 106 ? -12.797 10.898 11.734 1 98 106 LEU B CA 1
ATOM 1809 C C . LEU B 1 106 ? -11.82 10.617 10.602 1 98 106 LEU B C 1
ATOM 1811 O O . LEU B 1 106 ? -11.016 9.688 10.688 1 98 106 LEU B O 1
ATOM 1815 N N . VAL B 1 107 ? -11.883 11.406 9.594 1 98.31 107 VAL B N 1
ATOM 1816 C CA . VAL B 1 107 ? -10.977 11.25 8.461 1 98.31 107 VAL B CA 1
ATOM 1817 C C . VAL B 1 107 ? -10.523 12.625 7.969 1 98.31 107 VAL B C 1
ATOM 1819 O O . VAL B 1 107 ? -11.312 13.57 7.945 1 98.31 107 VAL B O 1
ATOM 1822 N N . PHE B 1 108 ? -9.32 12.766 7.547 1 98.44 108 PHE B N 1
ATOM 1823 C CA . PHE B 1 108 ? -8.859 13.93 6.797 1 98.44 108 PHE B CA 1
ATOM 1824 C C . PHE B 1 108 ? -7.758 13.547 5.82 1 98.44 108 PHE B C 1
ATOM 1826 O O . PHE B 1 108 ? -7.129 12.492 5.969 1 98.44 108 PHE B O 1
ATOM 1833 N N . ASN B 1 109 ? -7.594 14.344 4.812 1 98.44 109 ASN B N 1
ATOM 1834 C CA . ASN B 1 109 ? -6.516 14.164 3.844 1 98.44 109 ASN B CA 1
ATOM 1835 C C . ASN B 1 109 ? -5.348 15.102 4.121 1 98.44 109 ASN B C 1
ATOM 1837 O O . ASN B 1 109 ? -5.527 16.172 4.707 1 98.44 109 ASN B O 1
ATOM 1841 N N . PHE B 1 110 ? -4.191 14.68 3.709 1 98.69 110 PHE B N 1
ATOM 1842 C CA . PHE B 1 110 ? -3.02 15.547 3.82 1 98.69 110 PHE B CA 1
ATOM 1843 C C . PHE B 1 110 ? -2.082 15.336 2.639 1 98.69 110 PHE B C 1
ATOM 1845 O O . PHE B 1 110 ? -2.113 14.289 1.989 1 98.69 110 PHE B O 1
ATOM 1852 N N . ALA B 1 111 ? -1.29 16.297 2.35 1 98.5 111 ALA B N 1
ATOM 1853 C CA . ALA B 1 111 ? -0.276 16.219 1.301 1 98.5 111 ALA B CA 1
ATOM 1854 C C . ALA B 1 111 ? 1.114 16.016 1.896 1 98.5 111 ALA B C 1
ATOM 1856 O O . ALA B 1 111 ? 1.476 16.656 2.883 1 98.5 111 ALA B O 1
ATOM 1857 N N . ASP B 1 112 ? 1.868 15.086 1.306 1 98.44 112 ASP B N 1
ATOM 1858 C CA . ASP B 1 112 ? 3.264 14.992 1.719 1 98.44 112 ASP B CA 1
ATOM 1859 C C . ASP B 1 112 ? 4.105 16.094 1.086 1 98.44 112 ASP B C 1
ATOM 1861 O O . ASP B 1 112 ? 3.564 17.031 0.479 1 98.44 112 ASP B O 1
ATOM 1865 N N . ASN B 1 113 ? 5.422 16.109 1.207 1 98.12 113 ASN B N 1
ATOM 1866 C CA . ASN B 1 113 ? 6.328 17.172 0.758 1 98.12 113 ASN B CA 1
ATOM 1867 C C . ASN B 1 113 ? 6.391 17.234 -0.765 1 98.12 113 ASN B C 1
ATOM 1869 O O . ASN B 1 113 ? 6.914 18.203 -1.322 1 98.12 113 ASN B O 1
ATOM 1873 N N . ASP B 1 114 ? 5.863 16.219 -1.515 1 97.56 114 ASP B N 1
ATOM 1874 C CA . ASP B 1 114 ? 5.805 16.219 -2.973 1 97.56 114 ASP B CA 1
ATOM 1875 C C . ASP B 1 114 ? 4.387 16.5 -3.467 1 97.56 114 ASP B C 1
ATOM 1877 O O . ASP B 1 114 ? 4.074 16.266 -4.637 1 97.56 114 ASP B O 1
ATOM 1881 N N . ASP B 1 115 ? 3.518 16.859 -2.564 1 96.88 115 ASP B N 1
ATOM 1882 C CA . ASP B 1 115 ? 2.119 17.156 -2.859 1 96.88 115 ASP B CA 1
ATOM 1883 C C . ASP B 1 115 ? 1.36 15.891 -3.256 1 96.88 115 ASP B C 1
ATOM 1885 O O . ASP B 1 115 ? 0.409 15.953 -4.039 1 96.88 115 ASP B O 1
ATOM 1889 N N . ASN B 1 116 ? 1.901 14.758 -2.863 1 96 116 ASN B N 1
ATOM 1890 C CA . ASN B 1 116 ? 1.091 13.547 -2.916 1 96 116 ASN B CA 1
ATOM 1891 C C . ASN B 1 116 ? 0.053 13.516 -1.799 1 96 116 ASN B C 1
ATOM 1893 O O . ASN B 1 116 ? 0.379 13.758 -0.636 1 96 116 ASN B O 1
ATOM 1897 N N . TYR B 1 117 ? -1.078 13.18 -2.137 1 96.38 117 TYR B N 1
ATOM 1898 C CA . TYR B 1 117 ? -2.141 13.219 -1.138 1 96.38 117 TYR B CA 1
ATOM 1899 C C . TYR B 1 117 ? -2.418 11.828 -0.584 1 96.38 117 TYR B C 1
ATOM 1901 O O . TYR B 1 117 ? -2.43 10.844 -1.332 1 96.38 117 TYR B O 1
ATOM 1909 N N . PHE B 1 118 ? -2.68 11.781 0.71 1 98.06 118 PHE B N 1
ATOM 1910 C CA . PHE B 1 118 ? -3.053 10.586 1.457 1 98.06 118 PHE B CA 1
ATOM 1911 C C . PHE B 1 118 ? -4.219 10.875 2.395 1 98.06 118 PHE B C 1
ATOM 1913 O O . PHE B 1 118 ? -4.582 12.031 2.604 1 98.06 118 PHE B O 1
ATOM 1920 N N . ALA B 1 119 ? -4.812 9.812 2.861 1 98 119 ALA B N 1
ATOM 1921 C CA . ALA B 1 119 ? -5.879 9.938 3.85 1 98 119 ALA B CA 1
ATOM 1922 C C . ALA B 1 119 ? -5.492 9.266 5.164 1 98 119 ALA B C 1
ATOM 1924 O O . ALA B 1 119 ? -4.695 8.328 5.18 1 98 119 ALA B O 1
ATOM 1925 N N . VAL B 1 120 ? -6.008 9.789 6.23 1 98.56 120 VAL B N 1
ATOM 1926 C CA . VAL B 1 120 ? -5.828 9.18 7.547 1 98.56 120 VAL B CA 1
ATOM 1927 C C . VAL B 1 120 ? -7.156 9.172 8.297 1 98.56 120 VAL B C 1
ATOM 1929 O O . VAL B 1 120 ? -7.922 10.133 8.234 1 98.56 120 VAL B O 1
ATOM 1932 N N . MET B 1 121 ? -7.395 8.086 8.938 1 98.38 121 MET B N 1
ATOM 1933 C CA . MET B 1 121 ? -8.617 7.914 9.711 1 98.38 121 MET B CA 1
ATOM 1934 C C . MET B 1 121 ? -8.297 7.609 11.172 1 98.38 121 MET B C 1
ATOM 1936 O O . MET B 1 121 ? -7.215 7.113 11.484 1 98.38 121 MET B O 1
ATOM 1940 N N . GLY B 1 122 ? -9.125 7.961 12 1 97.88 122 GLY B N 1
ATOM 1941 C CA . GLY B 1 122 ? -8.992 7.68 13.422 1 97.88 122 GLY B CA 1
ATOM 1942 C C . GLY B 1 122 ? -10.281 7.914 14.195 1 97.88 122 GLY B C 1
ATOM 1943 O O . GLY B 1 122 ? -11.266 8.406 13.641 1 97.88 122 GLY B O 1
ATOM 1944 N N . GLN B 1 123 ? -10.328 7.422 15.414 1 92.69 123 GLN B N 1
ATOM 1945 C CA . GLN B 1 123 ? -11.469 7.633 16.297 1 92.69 123 GLN B CA 1
ATOM 1946 C C . GLN B 1 123 ? -11.242 8.82 17.219 1 92.69 123 GLN B C 1
ATOM 1948 O O . GLN B 1 123 ? -10.094 9.148 17.547 1 92.69 123 GLN B O 1
ATOM 1953 N N . GLU B 1 124 ? -12.359 9.508 17.469 1 82.88 124 GLU B N 1
ATOM 1954 C CA . GLU B 1 124 ? -12.258 10.586 18.438 1 82.88 124 GLU B CA 1
ATOM 1955 C C . GLU B 1 124 ? -11.945 10.055 19.828 1 82.88 124 GLU B C 1
ATOM 1957 O O . GLU B 1 124 ? -12.562 9.086 20.281 1 82.88 124 GLU B O 1
ATOM 1962 N N . SER B 1 125 ? -10.688 10.062 20.203 1 64 125 SER B N 1
ATOM 1963 C CA . SER B 1 125 ? -10.422 9.641 21.578 1 64 125 SER B CA 1
ATOM 1964 C C . SER B 1 125 ? -11.359 10.336 22.562 1 64 125 SER B C 1
ATOM 1966 O O . SER B 1 125 ? -11.672 11.516 22.406 1 64 125 SER B O 1
ATOM 1968 N N . LYS B 1 126 ? -12.453 9.516 23.203 1 49.41 126 LYS B N 1
ATOM 1969 C CA . LYS B 1 126 ? -13.25 10.023 24.312 1 49.41 126 LYS B CA 1
ATOM 1970 C C . LYS B 1 126 ? -12.359 10.625 25.391 1 49.41 126 LYS B C 1
ATOM 1972 O O . LYS B 1 126 ? -11.242 10.164 25.609 1 49.41 126 LYS B O 1
#

Foldseek 3Di:
DDDLADEAEAAAQDQVQLQVQVVLLQKDWADWDADPRFIWTWIGNDNPDRYIYIYGHLVVCCVPPVVDDNDGDADEAEDAAVVVSVVSCVVVVWDKADWDQDPVAIKIWTATPRRDIYMYGYHDDD/DDDLADEAEAAAQDQVQLQVQVVLLQKDWADWDADPRFIWTWIGNDNPDRYIYIYGHLVVCCVPPVVDDNDGDADEAEDAAVVVSVVSCVVVVWDKADWDQDPVAIKIWTATPRRDIYMYGYHDDD

Nearest PDB structures (foldseek):
  5ump-assembly1_B  TM=8.631E-01  e=1.491E-08  Streptomyces sp. CB03234
  2rk0-assembly1_A  TM=6.998E-01  e=2.875E-07  Parafrankia sp. EAN1pec
  2rk0-assembly1_B  TM=7.008E-01  e=4.708E-07  Parafrankia sp. EAN1pec
  2qqz-assembly1_B  TM=7.018E-01  e=2.289E-05  Bacillus anthracis str. Ames
  1zsw-assembly1_A  TM=6.989E-01  e=7.857E-05  Bacillus cereus ATCC 14579

Organism: Enterococcus faecalis (strain ATCC 700802 / V583) (NCBI:txid226185)

Secondary structure (DSSP, 8-state):
-EEEEEEEEEEES-HHHHHHHHHHTT-EEEEEEEETTEEEEEEESSTT-SEEEEEEEHHHHHHH-TTS--PPP-EEEEESSHHHHHHHHHHTT--BPPPEEETTEEEEEEE-TT--EEEEEE----/-EEEEEEEEEEES-HHHHHHHHHHTT-EEEEEEEETTEEEEEEESSTT-SEEEEEEEHHHHHHH-TTS--PPP-EEEEESSHHHHHHHHHHTT--BPPPEEETTEEEEEEE-TT--EEEEEE----

Radius of gyration: 18.06 Å; Cα contacts (8 Å, |Δi|>4): 576; chains: 2; bounding box: 48×49×42 Å

Sequence (252 aa):
MFSNQVKIMLYVNNVEESSQFWQTFGFVEKEREEVDGTLVVEIAPSESAEAIIVLYDLAFIQKHSPEVAGNTPSLMFASDDIIGLYKKMQEAGVTVGEMVQLPTGLVFNFADNDDNYFAVMGQESKMFSNQVKIMLYVNNVEESSQFWQTFGFVEKEREEVDGTLVVEIAPSESAEAIIVLYDLAFIQKHSPEVAGNTPSLMFASDDIIGLYKKMQEAGVTVGEMVQLPTGLVFNFADNDDNYFAVMGQESK

pLDDT: mean 95.59, std 6.54, range [49.16, 98.88]

InterPro domains:
  IPR004360 Glyoxalase/fosfomycin resistance/dioxygenase domain [PF00903] (8-118)
  IPR029068 Glyoxalase/Bleomycin resistance protein/Dihydroxybiphenyl dioxygenase [G3DSA:3.10.180.10] (1-125)
  IPR029068 Glyoxalase/Bleomycin resistance protein/Dihydroxybiphenyl dioxygenase [SSF54593] (8-121)
  IPR037523 Vicinal oxygen chelate (VOC), core domain [PS51819] (4-123)